Protein AF-A0A2V7X027-F1 (afdb_monomer)

Sequence (272 aa):
MPALRAGAAAGLAALLLASDLVLLTLFLNPQVTLRGDARALLTSLLLPWTAIALPGLWLVVAVSSALPGWPRAARPPLEALPGVTTAALLALSAAAALFWLSLVSYRHSVPVEVLSPLAGSAVALTAAALVLLAVGIDAVLFPSRGRGVSAALVVLAASSAVVVPLALRPSPVARPTPVPFATETVTPARRVILVGIDGLSLGQIREGVARGGLPVFGQMMRRGAHGPLATLRPTEAPPIWTSIFTGRLPRDHGVKSFATYRLRGSSTVYEL

Secondary structure (DSSP, 8-state):
-HHHHHHHHHHHHHHHHHHHHHHHHHHH-TT--HHHHHHHHIIIIIHHHHHHHHHHHHHHHHHHHHSTT-----STTGGGSTTHHHHHHHHHHHHHHHHHHHHHHHTTTS-HHHHHHHHHHHHHHHHHHHHHHHHHHHHHH-TTS--HHHHHHHHHHHHHHHHHHHHHPPPPPPPPPPPP--------SS-------TT--HHHHHHHHHTTS-HHHHHHHHHS--------SS--HHHHHHHHHHSS-HHHH----S--B--TT--S-B--

Nearest PDB structures (foldseek):
  5u1a-assembly1_F  TM=3.841E-01  e=9.154E+00  Helicobacter pylori

Structure (mmCIF, N/CA/C/O backbone):
data_AF-A0A2V7X027-F1
#
_entry.id   AF-A0A2V7X027-F1
#
loop_
_atom_site.group_PDB
_atom_site.id
_atom_site.type_symbol
_atom_site.label_atom_id
_atom_site.label_alt_id
_atom_site.label_comp_id
_atom_site.label_asym_id
_atom_site.label_entity_id
_atom_site.label_seq_id
_atom_site.pdbx_PDB_ins_code
_atom_site.Cartn_x
_atom_site.Cartn_y
_atom_site.Cartn_z
_atom_site.occupancy
_atom_site.B_iso_or_equiv
_atom_site.auth_seq_id
_atom_site.auth_comp_id
_atom_site.auth_asym_id
_atom_site.auth_atom_id
_atom_site.pdbx_PDB_model_num
ATOM 1 N N . MET A 1 1 ? 27.688 13.099 -21.877 1.00 59.84 1 MET A N 1
ATOM 2 C CA . MET A 1 1 ? 26.333 12.673 -22.311 1.00 59.84 1 MET A CA 1
ATOM 3 C C . MET A 1 1 ? 25.754 11.400 -21.651 1.00 59.84 1 MET A C 1
ATOM 5 O O . MET A 1 1 ? 24.531 11.307 -21.659 1.00 59.84 1 MET A O 1
ATOM 9 N N . PRO A 1 2 ? 26.507 10.444 -21.053 1.00 65.31 2 PRO A N 1
ATOM 10 C CA . PRO A 1 2 ? 25.894 9.246 -20.443 1.00 65.31 2 PRO A CA 1
ATOM 11 C C . PRO A 1 2 ? 25.131 9.531 -19.135 1.00 65.31 2 PRO A C 1
ATOM 13 O O . PRO A 1 2 ? 24.055 8.978 -18.927 1.00 65.31 2 PRO A O 1
ATOM 16 N N . ALA A 1 3 ? 25.611 10.470 -18.309 1.00 70.50 3 ALA A N 1
ATOM 17 C CA . ALA A 1 3 ? 24.932 10.875 -17.072 1.00 70.50 3 ALA A CA 1
ATOM 18 C C . ALA A 1 3 ? 23.534 11.486 -17.310 1.00 70.50 3 ALA A C 1
ATOM 20 O O . ALA A 1 3 ? 22.606 11.212 -16.554 1.00 70.50 3 ALA A O 1
ATOM 21 N N . LEU A 1 4 ? 23.363 12.256 -18.396 1.00 75.44 4 LEU A N 1
ATOM 22 C CA . LEU A 1 4 ? 22.074 12.851 -18.782 1.00 75.44 4 LEU A CA 1
ATOM 23 C C . LEU A 1 4 ? 21.042 11.785 -19.189 1.00 75.44 4 LEU A C 1
ATOM 25 O O . LEU A 1 4 ? 19.879 11.880 -18.810 1.00 75.44 4 LEU A O 1
ATOM 29 N N . ARG A 1 5 ? 21.461 10.741 -19.918 1.00 78.94 5 ARG A N 1
ATOM 30 C CA . ARG A 1 5 ? 20.567 9.642 -20.331 1.00 78.94 5 ARG A CA 1
ATOM 31 C C . ARG A 1 5 ? 20.187 8.726 -19.163 1.00 78.94 5 ARG A C 1
ATOM 33 O O . ARG A 1 5 ? 19.037 8.309 -19.076 1.00 78.94 5 ARG A O 1
ATOM 40 N N . ALA A 1 6 ? 21.118 8.474 -18.239 1.00 80.38 6 ALA A N 1
ATOM 41 C CA . ALA A 1 6 ? 20.819 7.815 -16.965 1.00 80.38 6 ALA A CA 1
ATOM 42 C C . ALA A 1 6 ? 19.820 8.633 -16.124 1.00 80.38 6 ALA A C 1
ATOM 44 O O . ALA A 1 6 ? 18.899 8.074 -15.532 1.00 80.38 6 ALA A O 1
ATOM 45 N N . GLY A 1 7 ? 19.952 9.966 -16.137 1.00 87.31 7 GLY A N 1
ATOM 46 C CA . GLY A 1 7 ? 18.983 10.895 -15.546 1.00 87.31 7 GLY A CA 1
ATOM 47 C C . GLY A 1 7 ? 17.579 10.749 -16.131 1.00 87.31 7 GLY A C 1
ATOM 48 O O . GLY A 1 7 ? 16.614 10.668 -15.379 1.00 87.31 7 GLY A O 1
ATOM 49 N N . ALA A 1 8 ? 17.456 10.639 -17.456 1.00 90.75 8 ALA A N 1
ATOM 50 C CA . ALA A 1 8 ? 16.163 10.446 -18.112 1.00 90.75 8 ALA A CA 1
ATOM 51 C C . ALA A 1 8 ? 15.498 9.106 -17.735 1.00 90.75 8 ALA A C 1
ATOM 53 O O . ALA A 1 8 ? 14.305 9.078 -17.437 1.00 90.75 8 ALA A O 1
ATOM 54 N N . ALA A 1 9 ? 16.263 8.010 -17.687 1.00 90.19 9 ALA A N 1
ATOM 55 C CA . ALA A 1 9 ? 15.760 6.702 -17.261 1.00 90.19 9 ALA A CA 1
ATOM 56 C C . ALA A 1 9 ? 15.253 6.723 -15.807 1.00 90.19 9 ALA A C 1
ATOM 58 O O . ALA A 1 9 ? 14.149 6.257 -15.522 1.00 90.19 9 ALA A O 1
ATOM 59 N N . ALA A 1 10 ? 16.035 7.320 -14.901 1.00 93.62 10 ALA A N 1
ATOM 60 C CA . ALA A 1 10 ? 15.645 7.504 -13.507 1.00 93.62 10 ALA A CA 1
ATOM 61 C C . ALA A 1 10 ? 14.417 8.415 -13.364 1.00 93.62 10 ALA A C 1
ATOM 63 O O . ALA A 1 10 ? 13.541 8.123 -12.557 1.00 93.62 10 ALA A O 1
ATOM 64 N N . GLY A 1 11 ? 14.317 9.477 -14.168 1.00 96.31 11 GLY A N 1
ATOM 65 C CA . GLY A 1 11 ? 13.173 10.391 -14.167 1.00 96.31 11 GLY A CA 1
ATOM 66 C C . GLY A 1 11 ? 11.870 9.727 -14.589 1.00 96.31 11 GLY A C 1
ATOM 67 O O . GLY A 1 11 ? 10.851 9.916 -13.930 1.00 96.31 11 GLY A O 1
ATOM 68 N N . LEU A 1 12 ? 11.903 8.892 -15.629 1.00 95.75 12 LEU A N 1
ATOM 69 C CA . LEU A 1 12 ? 10.732 8.120 -16.052 1.00 95.75 12 LEU A CA 1
ATOM 70 C C . LEU A 1 12 ? 10.291 7.121 -14.976 1.00 95.75 12 LEU A C 1
ATOM 72 O O . LEU A 1 12 ? 9.102 7.027 -14.684 1.00 95.75 12 LEU A O 1
ATOM 76 N N . ALA A 1 13 ? 11.233 6.410 -14.352 1.00 96.81 13 ALA A N 1
ATOM 77 C CA . ALA A 1 13 ? 10.923 5.480 -13.268 1.00 96.81 13 ALA A CA 1
ATOM 78 C C . ALA A 1 13 ? 10.417 6.191 -11.997 1.00 96.81 13 ALA A C 1
ATOM 80 O O . ALA A 1 13 ? 9.510 5.691 -11.334 1.00 96.81 13 ALA A O 1
ATOM 81 N N . ALA A 1 14 ? 10.954 7.371 -11.677 1.00 98.19 14 ALA A N 1
ATOM 82 C CA . ALA A 1 14 ? 10.478 8.200 -10.572 1.00 98.19 14 ALA A CA 1
ATOM 83 C C . ALA A 1 14 ? 9.047 8.697 -10.819 1.00 98.19 14 ALA A C 1
ATOM 85 O O . ALA A 1 14 ? 8.212 8.632 -9.919 1.00 98.19 14 ALA A O 1
ATOM 86 N N . LEU A 1 15 ? 8.750 9.140 -12.045 1.00 98.25 15 LEU A N 1
ATOM 87 C CA . LEU A 1 15 ? 7.406 9.555 -12.442 1.00 98.25 15 LEU A CA 1
ATOM 88 C C . LEU A 1 15 ? 6.418 8.381 -12.415 1.00 98.25 15 LEU A C 1
ATOM 90 O O . LEU A 1 15 ? 5.277 8.560 -11.993 1.00 98.25 15 LEU A O 1
ATOM 94 N N . LEU A 1 16 ? 6.853 7.191 -12.837 1.00 98.38 16 LEU A N 1
ATOM 95 C CA . LEU A 1 16 ? 6.067 5.959 -12.761 1.00 98.38 16 LEU A CA 1
ATOM 96 C C . LEU A 1 16 ? 5.693 5.639 -11.308 1.00 98.38 16 LEU A C 1
ATOM 98 O O . LEU A 1 16 ? 4.509 5.583 -10.992 1.00 98.38 16 LEU A O 1
ATOM 102 N N . LEU A 1 17 ? 6.683 5.567 -10.407 1.00 98.56 17 LEU A N 1
ATOM 103 C CA . LEU A 1 17 ? 6.443 5.350 -8.977 1.00 98.56 17 LEU A CA 1
ATOM 104 C C . LEU A 1 17 ? 5.509 6.416 -8.389 1.00 98.56 17 LEU A C 1
ATOM 106 O O . LEU A 1 17 ? 4.564 6.092 -7.676 1.00 98.56 17 LEU A O 1
ATOM 110 N N . ALA A 1 18 ? 5.743 7.692 -8.697 1.00 98.56 18 ALA A N 1
ATOM 111 C CA . ALA A 1 18 ? 4.899 8.778 -8.211 1.00 98.56 18 ALA A CA 1
ATOM 112 C C . ALA A 1 18 ? 3.458 8.678 -8.744 1.00 98.56 18 ALA A C 1
ATOM 114 O O . ALA A 1 18 ? 2.514 8.996 -8.020 1.00 98.56 18 ALA A O 1
ATOM 115 N N . SER A 1 19 ? 3.273 8.208 -9.980 1.00 98.44 19 SER A N 1
ATOM 116 C CA . SER A 1 19 ? 1.950 7.954 -10.561 1.00 98.44 19 SER A CA 1
ATOM 117 C C . SER A 1 19 ? 1.236 6.824 -9.820 1.00 98.44 19 SER A C 1
ATOM 119 O O . SER A 1 19 ? 0.069 6.980 -9.461 1.00 98.44 19 SER A O 1
ATOM 121 N N . ASP A 1 20 ? 1.942 5.739 -9.498 1.00 98.38 20 ASP A N 1
ATOM 122 C CA . ASP A 1 20 ? 1.396 4.635 -8.703 1.00 98.38 20 ASP A CA 1
ATOM 123 C C . ASP A 1 20 ? 1.043 5.070 -7.270 1.00 98.38 20 ASP A C 1
ATOM 125 O O . ASP A 1 20 ? 0.025 4.643 -6.729 1.00 98.38 20 ASP A O 1
ATOM 129 N N . LEU A 1 21 ? 1.811 5.982 -6.661 1.00 97.94 21 LEU A N 1
ATOM 130 C CA . LEU A 1 21 ? 1.477 6.578 -5.358 1.00 97.94 21 LEU A CA 1
ATOM 131 C C . LEU A 1 21 ? 0.214 7.448 -5.413 1.00 97.94 21 LEU A C 1
ATOM 133 O O . LEU A 1 21 ? -0.618 7.399 -4.501 1.00 97.94 21 LEU A O 1
ATOM 137 N N . VAL A 1 22 ? 0.035 8.224 -6.487 1.00 97.62 22 VAL A N 1
ATOM 138 C CA . VAL A 1 22 ? -1.220 8.953 -6.732 1.00 97.62 22 VAL A CA 1
ATOM 139 C C . VAL A 1 22 ? -2.377 7.966 -6.868 1.00 97.62 22 VAL A C 1
ATOM 141 O O . VAL A 1 22 ? -3.420 8.166 -6.245 1.00 97.62 22 VAL A O 1
ATOM 144 N N . LEU A 1 23 ? -2.198 6.876 -7.618 1.00 97.62 23 LEU A N 1
ATOM 145 C CA . LEU A 1 23 ? -3.221 5.842 -7.765 1.00 97.62 23 LEU A CA 1
ATOM 146 C C . LEU A 1 23 ? -3.567 5.190 -6.432 1.00 97.62 23 LEU A C 1
ATOM 148 O O . LEU A 1 23 ? -4.744 5.121 -6.090 1.00 97.62 23 LEU A O 1
ATOM 152 N N . LEU A 1 24 ? -2.571 4.796 -5.642 1.00 97.62 24 LEU A N 1
ATOM 153 C CA . LEU A 1 24 ? -2.788 4.238 -4.311 1.00 97.62 24 LEU A CA 1
ATOM 154 C C . LEU A 1 24 ? -3.590 5.198 -3.427 1.00 97.62 24 LEU A C 1
ATOM 156 O O . LEU A 1 24 ? -4.556 4.787 -2.788 1.00 97.62 24 LEU A O 1
ATOM 160 N N . THR A 1 25 ? -3.258 6.491 -3.461 1.00 95.88 25 THR A N 1
ATOM 161 C CA . THR A 1 25 ? -3.998 7.530 -2.726 1.00 95.88 25 THR A CA 1
ATOM 162 C C . THR A 1 25 ? -5.463 7.591 -3.167 1.00 95.88 25 THR A C 1
ATOM 164 O O . THR A 1 25 ? -6.361 7.697 -2.333 1.00 95.88 25 THR A O 1
ATOM 167 N N . LEU A 1 26 ? -5.722 7.479 -4.473 1.00 95.25 26 LEU A N 1
ATOM 168 C CA . LEU A 1 26 ? -7.070 7.444 -5.041 1.00 95.25 26 LEU A CA 1
ATOM 169 C C . LEU A 1 26 ? -7.850 6.168 -4.692 1.00 95.25 26 LEU A C 1
ATOM 171 O O . LEU A 1 26 ? -9.082 6.220 -4.684 1.00 95.25 26 LEU A O 1
ATOM 175 N N . PHE A 1 27 ? -7.176 5.041 -4.446 1.00 95.69 27 PHE A N 1
ATOM 176 C CA . PHE A 1 27 ? -7.796 3.822 -3.914 1.00 95.69 27 PHE A CA 1
ATOM 177 C C . PHE A 1 27 ? -8.157 3.991 -2.435 1.00 95.69 27 PHE A C 1
ATOM 179 O O . PHE A 1 27 ? -9.277 3.683 -2.038 1.00 95.69 27 PHE A O 1
ATOM 186 N N . LEU A 1 28 ? -7.239 4.523 -1.624 1.00 94.44 28 LEU A N 1
ATOM 187 C CA . LEU A 1 28 ? -7.464 4.737 -0.190 1.00 94.44 28 LEU A CA 1
ATOM 188 C C . LEU A 1 28 ? -8.518 5.821 0.093 1.00 94.44 28 LEU A C 1
ATOM 190 O O . LEU A 1 28 ? -9.189 5.780 1.123 1.00 94.44 28 LEU A O 1
ATOM 194 N N . ASN A 1 29 ? -8.712 6.743 -0.853 1.00 93.62 29 ASN A N 1
ATOM 195 C CA . ASN A 1 29 ? -9.678 7.833 -0.781 1.00 93.62 29 ASN A CA 1
ATOM 196 C C . ASN A 1 29 ? -10.648 7.775 -1.980 1.00 93.62 29 ASN A C 1
ATOM 198 O O . ASN A 1 29 ? -10.535 8.583 -2.908 1.00 93.62 29 ASN A O 1
ATOM 202 N N . PRO A 1 30 ? -11.609 6.830 -2.001 1.00 91.81 30 PRO A N 1
ATOM 203 C CA . PRO A 1 30 ? -12.455 6.569 -3.169 1.00 91.81 30 PRO A CA 1
ATOM 204 C C . PRO A 1 30 ? -13.319 7.767 -3.587 1.00 91.81 30 PRO A C 1
ATOM 206 O O . PRO A 1 30 ? -13.645 7.903 -4.763 1.00 91.81 30 PRO A O 1
ATOM 209 N N . GLN A 1 31 ? -13.636 8.673 -2.661 1.00 90.19 31 GLN A N 1
ATOM 210 C CA . GLN A 1 31 ? -14.351 9.922 -2.931 1.00 90.19 31 GLN A CA 1
ATOM 211 C C . GLN A 1 31 ? -13.555 10.927 -3.785 1.00 90.19 31 GLN A C 1
ATOM 213 O O . GLN A 1 31 ? -14.144 11.813 -4.399 1.00 90.19 31 GLN A O 1
ATOM 218 N N . VAL A 1 32 ? -12.222 10.825 -3.810 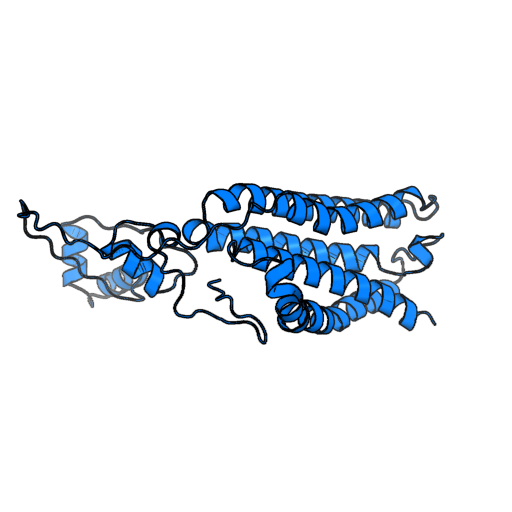1.00 92.19 32 VAL A N 1
ATOM 219 C CA . VAL A 1 32 ? -11.336 11.736 -4.551 1.00 92.19 32 VAL A CA 1
ATOM 220 C C . VAL A 1 32 ? -11.381 11.382 -6.035 1.00 92.19 32 VAL A C 1
ATOM 222 O O . VAL A 1 32 ? -11.482 10.212 -6.404 1.00 92.19 32 VAL A O 1
ATOM 225 N N . THR A 1 33 ? -11.290 12.372 -6.922 1.00 91.94 33 THR A N 1
ATOM 226 C CA . THR A 1 33 ? -11.261 12.124 -8.373 1.00 91.94 33 THR A CA 1
ATOM 227 C C . THR A 1 33 ? -10.117 12.861 -9.042 1.00 91.94 33 THR A C 1
ATOM 229 O O . THR A 1 33 ? -9.788 13.980 -8.664 1.00 91.94 33 THR A O 1
ATOM 232 N N . LEU A 1 34 ? -9.562 12.283 -10.112 1.00 91.50 34 LEU A N 1
ATOM 233 C CA . LEU A 1 34 ? -8.573 12.984 -10.935 1.00 91.50 34 LEU A CA 1
ATOM 234 C C . LEU A 1 34 ? -9.131 14.301 -11.490 1.00 91.50 34 LEU A C 1
ATOM 236 O O . LEU A 1 34 ? -8.431 15.302 -11.479 1.00 91.50 34 LEU A O 1
ATOM 240 N N . ARG A 1 35 ? -10.396 14.332 -11.933 1.00 90.25 35 ARG A N 1
ATOM 241 C CA . ARG A 1 35 ? -11.008 15.554 -12.485 1.00 90.25 35 ARG A CA 1
ATOM 242 C C . ARG A 1 35 ? -11.157 16.665 -11.442 1.00 90.25 35 ARG A C 1
ATOM 244 O O . ARG A 1 35 ? -10.898 17.816 -11.771 1.00 90.25 35 ARG A O 1
ATOM 251 N N . GLY A 1 36 ? -11.562 16.327 -10.217 1.00 89.81 36 GLY A N 1
ATOM 252 C CA . GLY A 1 36 ? -11.752 17.304 -9.142 1.00 89.81 36 GLY A CA 1
ATOM 253 C C . GLY A 1 36 ? -10.445 17.763 -8.496 1.00 89.81 36 GLY A C 1
ATOM 254 O O . GLY A 1 36 ? -10.310 18.930 -8.143 1.00 89.81 36 GLY A O 1
ATOM 255 N N . ASP A 1 37 ? -9.462 16.867 -8.390 1.00 94.31 37 ASP A N 1
ATOM 256 C CA . ASP A 1 37 ? -8.272 17.076 -7.562 1.00 94.31 37 ASP A CA 1
ATOM 257 C C . ASP A 1 37 ? -6.950 17.089 -8.352 1.00 94.31 37 ASP A C 1
ATOM 259 O O . ASP A 1 37 ? -5.884 17.141 -7.742 1.00 94.31 37 ASP A O 1
ATOM 263 N N . ALA A 1 38 ? -6.976 17.099 -9.694 1.00 94.12 38 ALA A N 1
ATOM 264 C CA . ALA A 1 38 ? -5.781 17.011 -10.552 1.00 94.12 38 ALA A CA 1
ATOM 265 C C . ALA A 1 38 ? -4.635 17.933 -10.113 1.00 94.12 38 ALA A C 1
ATOM 267 O O . ALA A 1 38 ? -3.499 17.488 -9.976 1.00 94.12 38 ALA A O 1
ATOM 268 N N . ARG A 1 39 ? -4.924 19.220 -9.874 1.00 95.12 39 ARG A N 1
ATOM 269 C CA . ARG A 1 39 ? -3.903 20.204 -9.474 1.00 95.12 39 ARG A CA 1
ATOM 270 C C . ARG A 1 39 ? -3.313 19.888 -8.102 1.00 95.12 39 ARG A C 1
ATOM 272 O O . ARG A 1 39 ? -2.105 20.020 -7.915 1.00 95.12 39 ARG A O 1
ATOM 279 N N . ALA A 1 40 ? -4.148 19.459 -7.160 1.00 95.75 40 ALA A N 1
ATOM 280 C CA . ALA A 1 40 ? -3.720 19.120 -5.811 1.00 95.75 40 ALA A CA 1
ATOM 281 C C . ALA A 1 40 ? -2.884 17.833 -5.804 1.00 95.75 40 ALA A C 1
ATOM 283 O O . ALA A 1 40 ? -1.801 17.817 -5.227 1.00 95.75 40 ALA A O 1
ATOM 284 N N . LEU A 1 41 ? -3.327 16.794 -6.521 1.00 96.19 41 LEU A N 1
ATOM 285 C CA . LEU A 1 41 ? -2.591 15.539 -6.697 1.00 96.19 41 LEU A CA 1
ATOM 286 C C . LEU A 1 41 ? -1.254 15.773 -7.412 1.00 96.19 41 LEU A C 1
ATOM 288 O O . LEU A 1 41 ? -0.228 15.252 -6.985 1.00 96.19 41 LEU A O 1
ATOM 292 N N . LEU A 1 42 ? -1.231 16.611 -8.452 1.00 96.44 42 LEU A N 1
ATOM 293 C CA . LEU A 1 42 ? -0.006 16.962 -9.170 1.00 96.44 42 LEU A CA 1
ATOM 294 C C . LEU A 1 42 ? 1.008 17.661 -8.254 1.00 96.44 42 LEU A C 1
ATOM 296 O O . LEU A 1 42 ? 2.164 17.254 -8.179 1.00 96.44 42 LEU A O 1
ATOM 300 N N . THR A 1 43 ? 0.580 18.714 -7.559 1.00 96.12 43 THR A N 1
ATOM 301 C CA . THR A 1 43 ? 1.481 19.575 -6.773 1.00 96.12 43 THR A CA 1
ATOM 302 C C . THR A 1 43 ? 1.861 18.995 -5.418 1.00 96.12 43 THR A C 1
ATOM 304 O O . THR A 1 43 ? 2.962 19.260 -4.945 1.00 96.12 43 THR A O 1
ATOM 307 N N . SER A 1 44 ? 0.977 18.211 -4.796 1.00 95.19 44 SER A N 1
ATOM 308 C CA . SER A 1 44 ? 1.190 17.673 -3.447 1.00 95.19 44 SER A CA 1
ATOM 309 C C . SER A 1 44 ? 1.716 16.240 -3.450 1.00 95.19 44 SER A C 1
ATOM 311 O O . SER A 1 44 ? 2.323 15.834 -2.465 1.00 95.19 44 SER A O 1
ATOM 313 N N . LEU A 1 45 ? 1.499 15.473 -4.526 1.00 95.25 45 LEU A N 1
ATOM 314 C CA . LEU A 1 45 ? 1.931 14.075 -4.608 1.00 95.25 45 LEU A CA 1
ATOM 315 C C . LEU A 1 45 ? 2.858 13.829 -5.797 1.00 95.25 45 LEU A C 1
ATOM 317 O O . LEU A 1 45 ? 4.017 13.487 -5.587 1.00 95.25 45 LEU A O 1
ATOM 321 N N . LEU A 1 46 ? 2.399 14.034 -7.034 1.00 97.56 46 LEU A N 1
ATOM 322 C CA . LEU A 1 46 ? 3.158 13.605 -8.213 1.00 97.56 46 LEU A CA 1
ATOM 323 C C . LEU A 1 46 ? 4.530 14.292 -8.303 1.00 97.56 46 LEU A C 1
ATOM 325 O O . LEU A 1 46 ? 5.550 13.609 -8.388 1.00 97.56 46 LEU A O 1
ATOM 329 N N . LEU A 1 47 ? 4.574 15.629 -8.261 1.00 97.44 47 LEU A N 1
ATOM 330 C CA . LEU A 1 47 ? 5.828 16.381 -8.378 1.00 97.44 47 LEU A CA 1
ATOM 331 C C . LEU A 1 47 ? 6.770 16.135 -7.186 1.00 97.44 47 LEU A C 1
ATOM 333 O O . LEU A 1 47 ? 7.932 15.808 -7.440 1.00 97.44 47 LEU A O 1
ATOM 337 N N . PRO A 1 48 ? 6.323 16.221 -5.913 1.00 97.44 48 PRO A N 1
ATOM 338 C CA . PRO A 1 48 ? 7.205 15.968 -4.776 1.00 97.44 48 PRO A CA 1
ATOM 339 C C . PRO A 1 48 ? 7.762 14.545 -4.760 1.00 97.44 48 PRO A C 1
ATOM 341 O O . PRO A 1 48 ? 8.967 14.369 -4.598 1.00 97.44 48 PRO A O 1
ATOM 344 N N . TRP A 1 49 ? 6.926 13.525 -4.987 1.00 97.50 49 TRP A N 1
ATOM 345 C CA . TRP A 1 49 ? 7.393 12.138 -4.979 1.00 97.50 49 TRP A CA 1
ATOM 346 C C . TRP A 1 49 ? 8.305 11.821 -6.163 1.00 97.50 49 TRP A C 1
ATOM 348 O O . TRP A 1 49 ? 9.279 11.091 -5.988 1.00 97.50 49 TRP A O 1
ATOM 358 N N . THR A 1 50 ? 8.071 12.428 -7.332 1.00 98.12 50 THR A N 1
ATOM 359 C CA . THR A 1 50 ? 9.013 12.333 -8.460 1.00 98.12 50 THR A CA 1
ATOM 360 C C . THR A 1 50 ? 10.366 12.941 -8.081 1.00 98.12 50 THR A C 1
ATOM 362 O O . THR A 1 50 ? 11.404 12.317 -8.294 1.00 98.12 50 THR A O 1
ATOM 365 N N . ALA A 1 51 ? 10.368 14.133 -7.475 1.00 97.56 51 ALA A N 1
ATOM 366 C CA . ALA A 1 51 ? 11.591 14.818 -7.056 1.00 97.56 51 ALA A CA 1
ATOM 367 C C . ALA A 1 51 ? 12.363 14.050 -5.968 1.00 97.56 51 ALA A C 1
ATOM 369 O O . ALA A 1 51 ? 13.590 14.021 -6.005 1.00 97.56 51 ALA A O 1
ATOM 370 N N . ILE A 1 52 ? 11.663 13.399 -5.033 1.00 97.38 52 ILE A N 1
ATOM 371 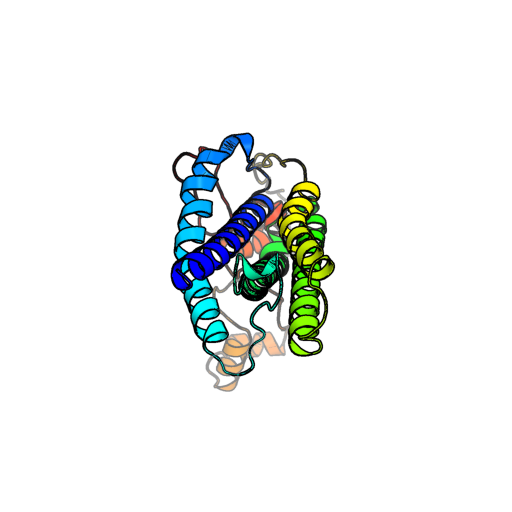C CA . ILE A 1 52 ? 12.267 12.588 -3.963 1.00 97.38 52 ILE A CA 1
ATOM 372 C C . ILE A 1 52 ? 12.835 11.269 -4.505 1.00 97.38 52 ILE A C 1
ATOM 374 O O . ILE A 1 52 ? 13.928 10.864 -4.113 1.00 97.38 52 ILE A O 1
ATOM 378 N N . AL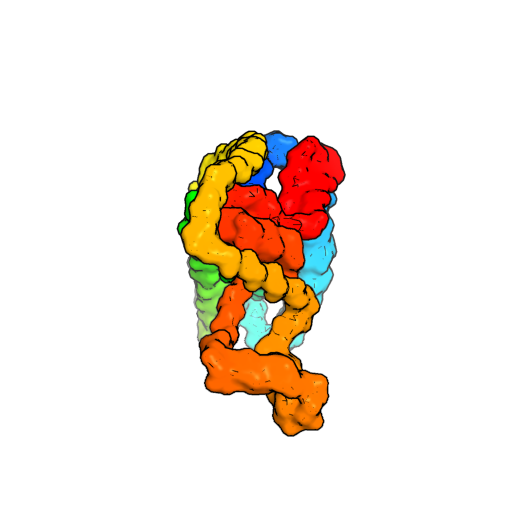A A 1 53 ? 12.118 10.586 -5.402 1.00 97.19 53 ALA A N 1
ATOM 379 C CA . ALA A 1 53 ? 12.539 9.285 -5.922 1.00 97.19 53 ALA A CA 1
ATOM 380 C C . ALA A 1 53 ? 13.694 9.388 -6.934 1.00 97.19 53 ALA A C 1
ATOM 382 O O . ALA A 1 53 ? 14.529 8.483 -7.016 1.00 97.19 53 ALA A O 1
ATOM 383 N N . LEU A 1 54 ? 13.760 10.491 -7.691 1.00 96.81 54 LEU A N 1
ATOM 384 C CA . LEU A 1 54 ? 14.723 10.688 -8.775 1.00 96.81 54 LEU A CA 1
ATOM 385 C C . LEU A 1 54 ? 16.192 10.488 -8.340 1.00 96.81 54 LEU A C 1
ATOM 387 O O . LEU A 1 54 ? 16.863 9.684 -8.988 1.00 96.81 54 LEU A O 1
ATOM 391 N N . PRO A 1 55 ? 16.724 11.142 -7.283 1.00 96.00 55 PRO A N 1
ATOM 392 C CA . PRO A 1 55 ? 18.132 10.994 -6.908 1.00 96.00 55 PRO A CA 1
ATOM 393 C C . PRO A 1 55 ? 18.500 9.560 -6.520 1.00 96.00 55 PRO A C 1
ATOM 395 O O . PRO A 1 55 ? 19.558 9.073 -6.914 1.00 96.00 55 PRO A O 1
ATOM 398 N N . GLY A 1 56 ? 17.619 8.868 -5.787 1.00 94.69 56 GLY A N 1
ATOM 399 C CA . GLY A 1 56 ? 17.842 7.483 -5.369 1.00 94.69 56 GLY A CA 1
ATOM 400 C C . GLY A 1 56 ? 17.875 6.522 -6.557 1.00 94.69 56 GLY A C 1
ATOM 401 O O . GLY A 1 56 ? 18.806 5.731 -6.693 1.00 94.69 56 GLY A O 1
ATOM 402 N N . LEU A 1 57 ? 16.905 6.637 -7.468 1.00 94.94 57 LEU A N 1
ATOM 403 C CA . LEU A 1 57 ? 16.866 5.818 -8.682 1.00 94.94 57 LEU A CA 1
ATOM 404 C C . LEU A 1 57 ? 18.033 6.137 -9.623 1.00 94.94 57 LEU A C 1
ATOM 406 O O . LEU A 1 57 ? 18.624 5.223 -10.198 1.00 94.94 57 LEU A O 1
ATOM 410 N N . TRP A 1 58 ? 18.412 7.410 -9.744 1.00 94.19 58 TRP A N 1
ATOM 411 C CA . TRP A 1 58 ? 19.578 7.817 -10.523 1.00 94.19 58 TRP A CA 1
ATOM 412 C C . TRP A 1 58 ? 20.867 7.225 -9.960 1.00 94.19 58 TRP A C 1
ATOM 414 O O . TRP A 1 58 ? 21.660 6.685 -10.728 1.00 94.19 58 TRP A O 1
ATOM 424 N N . LEU A 1 59 ? 21.054 7.259 -8.637 1.00 92.56 59 LEU A N 1
ATOM 425 C CA . LEU A 1 59 ? 22.217 6.665 -7.985 1.00 92.56 59 LEU A CA 1
ATOM 426 C C . LEU A 1 59 ? 22.302 5.162 -8.269 1.00 92.56 59 LEU A C 1
ATOM 428 O O . LEU A 1 59 ? 23.368 4.671 -8.633 1.00 92.56 59 LEU A O 1
ATOM 432 N N . VAL A 1 60 ? 21.184 4.436 -8.180 1.00 90.75 60 VAL A N 1
ATOM 433 C CA . VAL A 1 60 ? 21.157 3.000 -8.498 1.00 90.75 60 VAL A CA 1
ATOM 434 C C . VAL A 1 60 ? 21.522 2.739 -9.960 1.00 90.75 60 VAL A C 1
ATOM 436 O O . VAL A 1 60 ? 22.326 1.850 -10.250 1.00 90.75 60 VAL A O 1
ATOM 439 N N . VAL A 1 61 ? 20.975 3.518 -10.896 1.00 88.56 61 VAL A N 1
ATOM 440 C CA . VAL A 1 61 ? 21.318 3.401 -12.322 1.00 88.56 61 VAL A CA 1
ATOM 441 C C . VAL A 1 61 ? 22.798 3.715 -12.559 1.00 88.56 61 VAL A C 1
ATOM 443 O O . VAL A 1 61 ? 23.476 2.968 -13.262 1.00 88.56 61 VAL A O 1
ATOM 446 N N . ALA A 1 62 ? 23.323 4.775 -11.945 1.00 87.00 62 ALA A N 1
ATOM 447 C CA . ALA A 1 62 ? 24.719 5.173 -12.075 1.00 87.00 62 ALA A CA 1
ATOM 448 C C . ALA A 1 62 ? 25.666 4.087 -11.540 1.00 87.00 62 ALA A C 1
ATOM 450 O O . ALA A 1 62 ? 26.565 3.655 -12.262 1.00 87.00 62 ALA A O 1
ATOM 451 N N . VAL A 1 63 ? 25.417 3.580 -10.328 1.00 86.19 63 VAL A N 1
ATOM 452 C CA . VAL A 1 63 ? 26.229 2.526 -9.699 1.00 86.19 63 VAL A CA 1
ATOM 453 C C . VAL A 1 63 ? 26.157 1.229 -10.500 1.00 86.19 63 VAL A C 1
ATOM 455 O O . VAL A 1 63 ? 27.196 0.672 -10.843 1.00 86.19 63 VAL A O 1
ATOM 458 N N . SER A 1 64 ? 24.957 0.770 -10.869 1.00 82.50 64 SER A N 1
ATOM 459 C CA . SER A 1 64 ? 24.806 -0.463 -11.656 1.00 82.50 64 SER A CA 1
ATOM 460 C C . SER A 1 64 ? 25.491 -0.370 -13.022 1.00 82.50 64 SER A C 1
ATOM 462 O O . SER A 1 64 ? 26.127 -1.325 -13.454 1.00 82.50 64 SER A O 1
ATOM 464 N N . SER A 1 65 ? 25.463 0.798 -13.673 1.00 78.19 65 SER A N 1
ATOM 465 C CA . SER A 1 65 ? 26.160 1.014 -14.949 1.00 78.19 65 SER A CA 1
ATOM 466 C C . SER A 1 65 ? 27.694 1.007 -14.843 1.00 78.19 65 SER A C 1
ATOM 468 O O . SER A 1 65 ? 28.377 0.737 -15.839 1.00 78.19 65 SER A O 1
ATOM 470 N N . ALA A 1 66 ? 28.232 1.274 -13.649 1.00 79.75 66 ALA A N 1
ATOM 471 C CA . ALA A 1 66 ? 29.663 1.247 -13.360 1.00 79.75 66 ALA A CA 1
ATOM 472 C C . ALA A 1 66 ? 30.184 -0.165 -13.031 1.00 79.75 66 ALA A C 1
ATOM 474 O O . ALA A 1 66 ? 31.391 -0.396 -13.114 1.00 79.75 66 ALA A O 1
ATOM 475 N N . LEU A 1 67 ? 29.303 -1.117 -12.695 1.00 79.00 67 LEU A 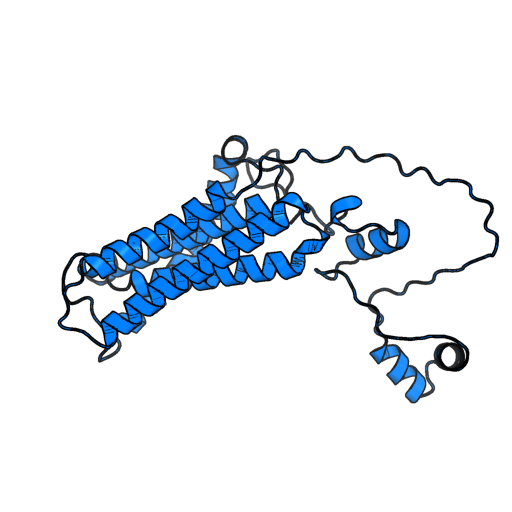N 1
ATOM 476 C CA . LEU A 1 67 ? 29.699 -2.481 -12.342 1.00 79.00 67 LEU A CA 1
ATOM 477 C C . LEU A 1 67 ? 30.238 -3.257 -13.564 1.00 79.00 67 LEU A C 1
ATOM 479 O O . LEU A 1 67 ? 29.587 -3.297 -14.617 1.00 79.00 67 LEU A O 1
ATOM 483 N N . PRO A 1 68 ? 31.409 -3.917 -13.449 1.00 72.50 68 PRO A N 1
ATOM 484 C CA . PRO A 1 68 ? 31.916 -4.816 -14.483 1.00 72.50 68 PRO A CA 1
ATOM 485 C C . PRO A 1 68 ? 30.942 -5.973 -14.739 1.00 72.50 68 PRO A C 1
ATOM 487 O O . PRO A 1 68 ? 30.439 -6.585 -13.803 1.00 72.50 68 PRO A O 1
ATOM 490 N N . GLY A 1 69 ? 30.667 -6.279 -16.009 1.00 66.38 69 GLY A N 1
ATOM 491 C CA . GLY A 1 69 ? 29.768 -7.376 -16.388 1.00 66.38 69 GLY A CA 1
ATOM 492 C C . GLY A 1 69 ? 28.271 -7.073 -16.256 1.00 66.38 69 GLY A C 1
ATOM 493 O O . GLY A 1 69 ? 27.462 -7.895 -16.682 1.00 66.38 69 GLY A O 1
ATOM 494 N N . TRP A 1 70 ? 27.878 -5.899 -15.743 1.00 69.88 70 TRP A N 1
ATOM 495 C CA . TRP A 1 70 ? 26.474 -5.493 -15.781 1.00 69.88 70 TRP A CA 1
ATOM 496 C C . TRP A 1 70 ? 26.030 -5.318 -17.238 1.00 69.88 70 TRP A C 1
ATOM 498 O O . TRP A 1 70 ? 26.751 -4.663 -18.004 1.00 69.88 70 TRP A O 1
ATOM 508 N N . PRO A 1 71 ? 24.878 -5.881 -17.653 1.00 63.38 71 PRO A N 1
ATOM 509 C CA . PRO A 1 71 ? 24.422 -5.787 -19.029 1.00 63.38 71 PRO A CA 1
ATOM 510 C C . PRO A 1 71 ? 24.188 -4.320 -19.379 1.00 63.38 71 PRO A C 1
ATOM 512 O O . PRO A 1 71 ? 23.187 -3.701 -19.017 1.00 63.38 71 PRO A O 1
ATOM 515 N N . ARG A 1 72 ? 25.140 -3.747 -20.112 1.00 63.72 72 ARG A N 1
ATOM 516 C CA . ARG A 1 72 ? 24.919 -2.511 -20.848 1.00 63.72 72 ARG A CA 1
ATOM 517 C C . ARG A 1 72 ? 23.988 -2.916 -21.975 1.00 63.72 72 ARG A C 1
ATOM 519 O O . ARG A 1 72 ? 24.298 -3.873 -22.684 1.00 63.72 72 ARG A O 1
ATOM 526 N N . ALA A 1 73 ? 22.820 -2.277 -22.082 1.00 57.31 73 ALA A N 1
ATOM 527 C CA . ALA A 1 73 ? 21.959 -2.481 -23.241 1.00 57.31 73 ALA A CA 1
ATOM 528 C C . ALA A 1 73 ? 22.869 -2.392 -24.473 1.00 57.31 73 ALA A C 1
ATOM 530 O O . ALA A 1 73 ? 23.574 -1.403 -24.609 1.00 57.31 73 ALA A O 1
ATOM 531 N N . ALA A 1 74 ? 22.980 -3.486 -25.227 1.00 50.88 74 ALA A N 1
ATOM 532 C CA . ALA A 1 74 ? 24.013 -3.642 -26.253 1.00 50.88 74 ALA A CA 1
ATOM 533 C C . ALA A 1 74 ? 23.480 -3.354 -27.662 1.00 50.88 74 ALA A C 1
ATOM 535 O O . ALA A 1 74 ? 24.226 -3.475 -28.633 1.00 50.88 74 ALA A O 1
ATOM 536 N N . ARG A 1 75 ? 22.166 -3.075 -27.770 1.00 57.56 75 ARG A N 1
ATOM 537 C CA . ARG A 1 75 ? 21.460 -2.706 -29.003 1.00 57.56 75 ARG A CA 1
ATOM 538 C C . ARG A 1 75 ? 20.242 -1.813 -28.699 1.00 57.56 75 ARG A C 1
ATOM 540 O O . ARG A 1 75 ? 19.583 -2.023 -27.670 1.00 57.56 75 ARG A O 1
ATOM 547 N N . PRO A 1 76 ? 19.881 -0.869 -29.588 1.00 55.34 76 PRO A N 1
ATOM 548 C CA . PRO A 1 76 ? 18.660 -0.070 -29.469 1.00 55.34 76 PRO A CA 1
ATOM 549 C C . PRO A 1 76 ? 17.390 -0.950 -29.499 1.00 55.34 76 PRO A C 1
ATOM 551 O O . PRO A 1 76 ? 17.425 -2.062 -30.034 1.00 55.34 76 PRO A O 1
ATOM 554 N N . PRO A 1 77 ? 16.258 -0.483 -28.928 1.00 60.72 77 PRO A N 1
ATOM 555 C CA . PRO A 1 77 ? 16.008 0.879 -28.433 1.00 60.72 77 PRO A CA 1
ATOM 556 C C . PRO A 1 77 ? 16.316 1.100 -26.937 1.00 60.72 77 PRO A C 1
ATOM 558 O O . PRO A 1 77 ? 16.339 2.244 -26.492 1.00 60.72 77 PRO A O 1
ATOM 561 N N . LEU A 1 78 ? 16.606 0.049 -26.157 1.00 60.78 78 LEU A N 1
ATOM 562 C CA . LEU A 1 78 ? 16.909 0.176 -24.717 1.00 60.78 78 LEU A CA 1
ATOM 563 C C . LEU A 1 78 ? 18.229 0.926 -24.434 1.00 60.78 78 LEU A C 1
ATOM 565 O O . LEU A 1 78 ? 18.384 1.510 -23.367 1.00 60.78 78 LEU A O 1
ATOM 569 N N . GLU A 1 79 ? 19.152 0.985 -25.400 1.00 62.50 79 GLU A N 1
ATOM 570 C CA . GLU A 1 79 ? 20.371 1.814 -25.335 1.00 62.50 79 GLU A CA 1
ATOM 571 C C . GLU A 1 79 ? 20.115 3.321 -25.230 1.00 62.50 79 GLU A C 1
ATOM 573 O O . GLU A 1 79 ? 20.967 4.061 -24.731 1.00 62.50 79 GLU A O 1
ATOM 578 N N . ALA A 1 80 ? 18.953 3.798 -25.689 1.00 69.50 80 ALA A N 1
ATOM 579 C CA . ALA A 1 80 ? 18.622 5.217 -25.607 1.00 69.50 80 ALA A CA 1
ATOM 580 C C . ALA A 1 80 ? 18.496 5.690 -24.145 1.00 69.50 80 ALA A C 1
ATOM 582 O O . ALA A 1 80 ? 18.767 6.857 -23.852 1.00 69.50 80 ALA A O 1
ATOM 583 N N . LEU A 1 81 ? 18.136 4.778 -23.233 1.00 78.38 81 LEU A N 1
ATOM 584 C CA . LEU A 1 81 ? 17.885 5.033 -21.816 1.00 78.38 81 LEU A CA 1
ATOM 585 C C . LEU A 1 81 ? 18.558 3.944 -20.954 1.00 78.38 81 LEU A C 1
ATOM 587 O O . LEU A 1 81 ? 17.903 2.991 -20.523 1.00 78.38 81 LEU A O 1
ATOM 591 N N . PRO A 1 82 ? 19.874 4.054 -20.695 1.00 78.44 82 PRO A N 1
ATOM 592 C CA . PRO A 1 82 ? 20.601 3.054 -19.924 1.00 78.44 82 PRO A CA 1
ATOM 593 C C . PRO A 1 82 ? 20.016 2.927 -18.511 1.00 78.44 82 PRO A C 1
ATOM 595 O O . PRO A 1 82 ? 19.769 3.926 -17.839 1.00 78.44 82 PRO A O 1
ATOM 598 N N . GLY A 1 83 ? 19.793 1.687 -18.069 1.00 84.81 83 GLY A N 1
ATOM 599 C CA . GLY A 1 83 ? 19.260 1.378 -16.738 1.00 84.81 83 GLY A CA 1
ATOM 600 C C . GLY A 1 83 ? 17.747 1.549 -16.572 1.00 84.81 83 GLY A C 1
ATOM 601 O O . GLY A 1 83 ? 17.255 1.351 -15.464 1.00 84.81 83 GLY A O 1
ATOM 602 N N . VAL A 1 84 ? 16.996 1.851 -17.642 1.00 89.50 84 VAL A N 1
ATOM 603 C CA . VAL A 1 84 ? 15.531 2.023 -17.575 1.00 89.50 84 VAL A CA 1
ATOM 604 C C . VAL A 1 84 ? 14.813 0.793 -17.019 1.00 89.50 84 VAL A C 1
ATOM 606 O O . VAL A 1 84 ? 13.945 0.940 -16.165 1.00 89.50 84 VAL A O 1
ATOM 609 N N . THR A 1 85 ? 15.215 -0.419 -17.417 1.00 90.69 85 THR A N 1
ATOM 610 C CA . THR A 1 85 ? 14.627 -1.666 -16.903 1.00 90.69 85 THR A CA 1
ATOM 611 C C . THR A 1 85 ? 14.869 -1.822 -15.404 1.00 90.69 85 THR A C 1
ATOM 613 O O . THR A 1 85 ? 13.939 -2.138 -14.671 1.00 90.69 85 THR A O 1
ATOM 616 N N . THR A 1 86 ? 16.092 -1.559 -14.932 1.00 91.00 86 THR A N 1
ATOM 617 C CA . THR A 1 86 ? 16.447 -1.642 -13.507 1.00 91.00 86 THR A CA 1
ATOM 618 C C . THR A 1 86 ? 15.682 -0.609 -12.685 1.00 91.00 86 THR A C 1
ATOM 620 O O . THR A 1 86 ? 15.103 -0.944 -11.655 1.00 91.00 86 THR A O 1
ATOM 623 N N . ALA A 1 87 ? 15.645 0.643 -13.148 1.00 94.19 87 ALA A N 1
ATOM 624 C CA . ALA A 1 87 ? 14.942 1.717 -12.458 1.00 94.19 87 ALA A CA 1
ATOM 625 C C . ALA A 1 87 ? 13.429 1.452 -12.398 1.00 94.19 87 ALA A C 1
ATOM 627 O O . ALA A 1 87 ? 12.830 1.573 -11.332 1.00 94.19 87 ALA A O 1
ATOM 628 N N . ALA A 1 88 ? 12.824 1.029 -13.514 1.00 95.69 88 ALA A N 1
ATOM 629 C CA . ALA A 1 88 ? 11.410 0.671 -13.571 1.00 95.69 88 ALA A CA 1
ATOM 630 C C . ALA A 1 88 ? 11.092 -0.557 -12.702 1.00 95.69 88 ALA A C 1
ATOM 632 O O . ALA A 1 88 ? 10.080 -0.559 -12.010 1.00 95.69 88 ALA A O 1
ATOM 633 N N . LEU A 1 89 ? 11.966 -1.572 -12.667 1.00 96.75 89 LEU A N 1
ATOM 634 C CA . LEU A 1 89 ? 11.803 -2.740 -11.797 1.00 96.75 89 LEU A CA 1
ATOM 635 C C . LEU A 1 89 ? 11.745 -2.332 -10.323 1.00 96.75 89 LEU A C 1
ATOM 637 O O . LEU A 1 89 ? 10.869 -2.797 -9.596 1.00 96.75 89 LEU A O 1
ATOM 641 N N . LEU A 1 90 ? 12.647 -1.454 -9.880 1.00 97.44 90 LEU A N 1
ATOM 642 C CA . LEU A 1 90 ? 12.659 -0.965 -8.500 1.00 97.44 90 LEU A CA 1
ATOM 643 C C . LEU A 1 90 ? 11.427 -0.120 -8.181 1.00 97.44 90 LEU A C 1
ATOM 645 O O . LEU A 1 90 ? 10.814 -0.324 -7.135 1.00 97.44 90 LEU A O 1
ATOM 649 N N . ALA A 1 91 ? 11.038 0.773 -9.094 1.00 98.19 91 ALA A N 1
ATOM 650 C CA . ALA A 1 91 ? 9.822 1.570 -8.969 1.00 98.19 91 ALA A CA 1
ATOM 651 C C . ALA A 1 91 ? 8.578 0.680 -8.813 1.00 98.19 91 ALA A C 1
ATOM 653 O O . ALA A 1 91 ? 7.847 0.817 -7.835 1.00 98.19 91 ALA A O 1
ATOM 654 N N . LEU A 1 92 ? 8.380 -0.290 -9.712 1.00 98.50 92 LEU A N 1
ATOM 655 C CA . LEU A 1 92 ? 7.218 -1.181 -9.670 1.00 98.50 92 LEU A CA 1
ATOM 656 C C . LEU A 1 92 ? 7.248 -2.143 -8.482 1.00 98.50 92 LEU A C 1
ATOM 658 O O . LEU A 1 92 ? 6.200 -2.440 -7.919 1.00 98.50 92 LEU A O 1
ATOM 662 N N . SER A 1 93 ? 8.428 -2.599 -8.057 1.00 98.56 93 SER A N 1
ATOM 663 C CA . SER A 1 93 ? 8.558 -3.433 -6.855 1.00 98.56 93 SER A CA 1
ATOM 664 C C . SER A 1 93 ? 8.171 -2.653 -5.597 1.00 98.56 93 SER A C 1
ATOM 666 O O . SER A 1 93 ? 7.442 -3.170 -4.750 1.00 98.56 93 SER A O 1
ATOM 668 N N . ALA A 1 94 ? 8.609 -1.394 -5.488 1.00 98.50 94 ALA A N 1
ATOM 6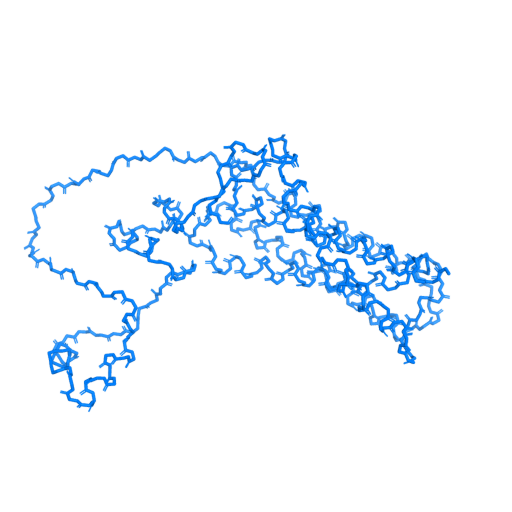69 C CA . ALA A 1 94 ? 8.221 -0.509 -4.394 1.00 98.50 94 ALA A CA 1
ATOM 670 C C . ALA A 1 94 ? 6.715 -0.206 -4.423 1.00 98.50 94 ALA A C 1
ATOM 672 O O . ALA A 1 94 ? 6.049 -0.336 -3.397 1.00 98.50 94 ALA A O 1
ATOM 673 N N . ALA A 1 95 ? 6.158 0.121 -5.593 1.00 98.62 95 ALA A N 1
ATOM 674 C CA . ALA A 1 95 ? 4.724 0.341 -5.763 1.00 98.62 95 ALA A CA 1
ATOM 675 C C . ALA A 1 95 ? 3.909 -0.904 -5.376 1.00 98.62 95 ALA A C 1
ATOM 677 O O . ALA A 1 95 ? 2.999 -0.809 -4.554 1.00 98.62 95 ALA A O 1
ATOM 678 N N . ALA A 1 96 ? 4.271 -2.088 -5.882 1.00 98.75 96 ALA A N 1
ATOM 679 C CA . ALA A 1 96 ? 3.612 -3.348 -5.539 1.00 98.75 96 ALA A CA 1
ATOM 680 C C . ALA A 1 96 ? 3.641 -3.612 -4.026 1.00 98.75 96 ALA A C 1
ATOM 682 O O . ALA A 1 96 ? 2.609 -3.937 -3.437 1.00 98.75 96 ALA A O 1
ATOM 683 N N . ALA A 1 97 ? 4.796 -3.420 -3.378 1.00 98.69 97 ALA A N 1
ATOM 684 C CA . ALA A 1 97 ? 4.933 -3.579 -1.933 1.00 98.69 97 ALA A CA 1
ATOM 685 C C . ALA A 1 97 ? 4.016 -2.620 -1.159 1.00 98.69 97 ALA A C 1
ATOM 687 O O . ALA A 1 97 ? 3.360 -3.039 -0.206 1.00 98.69 97 ALA A O 1
ATOM 688 N N . LEU A 1 98 ? 3.916 -1.358 -1.587 1.00 98.44 98 LEU A N 1
ATOM 689 C CA . LEU A 1 98 ? 3.032 -0.369 -0.967 1.00 98.44 98 LEU A CA 1
ATOM 690 C C . LEU A 1 98 ? 1.551 -0.699 -1.172 1.00 98.44 98 LEU A C 1
ATOM 692 O O . LEU A 1 98 ? 0.770 -0.561 -0.234 1.00 98.44 98 LEU A O 1
ATOM 696 N N . PHE A 1 99 ? 1.155 -1.187 -2.348 1.00 98.44 99 PHE A N 1
ATOM 697 C CA . PHE A 1 99 ? -0.215 -1.648 -2.592 1.00 98.44 99 PHE A CA 1
ATOM 698 C C . PHE A 1 99 ? -0.576 -2.846 -1.703 1.00 98.44 99 PHE A C 1
ATOM 700 O O . PHE A 1 99 ? -1.631 -2.837 -1.067 1.00 98.44 99 PHE A O 1
ATOM 707 N N . TRP A 1 100 ? 0.307 -3.844 -1.593 1.00 98.50 100 TRP A N 1
ATOM 708 C CA . TRP A 1 100 ? 0.109 -4.989 -0.697 1.00 98.50 100 TRP A CA 1
ATOM 709 C C . TRP A 1 100 ? 0.060 -4.576 0.774 1.00 98.50 100 TRP A C 1
ATOM 711 O O . TRP A 1 100 ? -0.838 -4.998 1.506 1.00 98.50 100 TRP A O 1
ATOM 721 N N . LEU A 1 101 ? 0.993 -3.727 1.209 1.00 97.62 101 LEU A N 1
ATOM 722 C CA . LEU A 1 101 ? 1.040 -3.224 2.578 1.00 97.62 101 LEU A CA 1
ATOM 723 C C . LEU A 1 101 ? -0.232 -2.448 2.919 1.00 97.62 101 LEU A C 1
ATOM 725 O O . LEU A 1 101 ? -0.808 -2.665 3.985 1.00 97.62 101 LEU A O 1
ATOM 729 N N . SER A 1 102 ? -0.695 -1.592 2.010 1.00 97.00 102 SER A N 1
ATOM 730 C CA . SER A 1 102 ? -1.931 -0.830 2.170 1.00 97.00 102 SER A CA 1
ATOM 731 C C . SER A 1 102 ? -3.161 -1.727 2.197 1.00 97.00 102 SER A C 1
ATOM 733 O O . SER A 1 102 ? -4.020 -1.538 3.053 1.00 97.00 102 SER A O 1
ATOM 735 N N . LEU A 1 103 ? -3.236 -2.745 1.334 1.00 96.88 103 LEU A N 1
ATOM 736 C CA . LEU A 1 103 ? -4.321 -3.725 1.363 1.00 96.88 103 LEU A CA 1
ATOM 737 C C . LEU A 1 103 ? -4.376 -4.440 2.718 1.00 96.88 103 LEU A C 1
ATOM 739 O O . LEU A 1 103 ? -5.434 -4.520 3.334 1.00 96.88 103 LEU A O 1
ATOM 743 N N . VAL A 1 104 ? -3.242 -4.935 3.217 1.00 96.06 104 VAL A N 1
ATOM 744 C CA . VAL A 1 104 ? -3.189 -5.647 4.503 1.00 96.06 104 VAL A CA 1
ATOM 745 C C . VAL A 1 104 ? -3.505 -4.717 5.672 1.00 96.06 104 VAL A C 1
ATOM 747 O O . VAL A 1 104 ? -4.233 -5.111 6.586 1.00 96.06 104 VAL A O 1
ATOM 750 N N . SER A 1 105 ? -2.967 -3.498 5.643 1.00 94.75 105 SER A N 1
ATOM 751 C CA . SER A 1 105 ? -3.076 -2.547 6.749 1.00 94.75 105 SER A CA 1
ATOM 752 C C . SER A 1 105 ? -4.458 -1.914 6.815 1.00 94.75 105 SER A C 1
ATOM 754 O O . SER A 1 105 ? -5.023 -1.855 7.895 1.00 94.75 105 SER A O 1
ATOM 756 N N . TYR A 1 106 ? -5.039 -1.518 5.683 1.00 95.12 106 TYR A N 1
ATOM 757 C CA . TYR A 1 106 ? -6.258 -0.708 5.638 1.00 95.12 106 TYR A CA 1
ATOM 758 C C . TYR A 1 106 ? -7.521 -1.470 5.207 1.00 95.12 106 TYR A C 1
ATOM 760 O O . TYR A 1 106 ? -8.572 -0.851 5.043 1.00 95.12 106 TYR A O 1
ATOM 768 N N . ARG A 1 107 ? -7.492 -2.809 5.082 1.00 94.75 107 ARG A N 1
ATOM 769 C CA . ARG A 1 107 ? -8.672 -3.617 4.678 1.00 94.75 107 ARG A CA 1
ATOM 770 C C . ARG A 1 107 ? -9.939 -3.408 5.517 1.00 94.75 107 ARG A C 1
ATOM 772 O O . ARG A 1 107 ? -11.042 -3.702 5.057 1.00 94.75 107 ARG A O 1
ATOM 779 N N . HIS A 1 108 ? -9.791 -2.962 6.764 1.00 94.50 108 HIS A N 1
ATOM 780 C CA . HIS A 1 108 ? -10.920 -2.686 7.658 1.00 94.50 108 HIS A CA 1
ATOM 781 C C . HIS A 1 108 ? -11.380 -1.222 7.613 1.00 94.50 108 HIS A C 1
ATOM 783 O O . HIS A 1 108 ? -12.451 -0.932 8.133 1.00 94.50 108 HIS A O 1
ATOM 789 N N . SER A 1 109 ? -10.604 -0.330 6.990 1.00 93.44 109 SER A N 1
ATOM 790 C CA . SER A 1 109 ? -10.864 1.116 6.895 1.00 93.44 109 SER A CA 1
ATOM 791 C C . SER A 1 109 ? -11.312 1.552 5.500 1.00 93.44 109 SER A C 1
ATOM 793 O O . SER A 1 109 ? -11.996 2.562 5.354 1.00 93.44 109 SER A O 1
ATOM 795 N N . VAL A 1 110 ? -10.950 0.788 4.473 1.00 92.19 110 VAL A N 1
ATOM 796 C CA . VAL A 1 110 ? -11.333 1.035 3.080 1.00 92.19 110 VAL A CA 1
ATOM 797 C C . VAL A 1 110 ? -12.658 0.311 2.759 1.00 92.19 110 VAL A C 1
ATOM 799 O O . VAL A 1 110 ? -12.893 -0.774 3.304 1.00 92.19 110 VAL A O 1
ATOM 802 N N . PRO A 1 111 ? -13.534 0.873 1.896 1.00 91.25 111 PRO A N 1
ATOM 803 C CA . PRO A 1 111 ? -14.772 0.209 1.479 1.00 91.25 111 PRO A CA 1
ATOM 804 C C . PRO A 1 111 ? -14.536 -1.153 0.815 1.00 91.25 111 PRO A C 1
ATOM 806 O O . PRO A 1 111 ? -13.498 -1.386 0.190 1.00 91.25 111 PRO A O 1
ATOM 809 N N . VAL A 1 112 ? -15.508 -2.059 0.936 1.00 91.69 112 VAL A N 1
ATOM 810 C CA . VAL A 1 112 ? -15.387 -3.452 0.466 1.00 91.69 112 VAL A CA 1
ATOM 811 C C . VAL A 1 112 ? -15.219 -3.516 -1.054 1.00 91.69 112 VAL A C 1
ATOM 813 O O . VAL A 1 112 ? -14.454 -4.336 -1.561 1.00 91.69 112 VAL A O 1
ATOM 816 N N . GLU A 1 113 ? -15.854 -2.592 -1.773 1.00 92.56 113 GLU A N 1
ATOM 817 C CA . GLU A 1 113 ? -15.830 -2.469 -3.234 1.00 92.56 113 GLU A CA 1
ATOM 818 C C . GLU A 1 113 ? -14.426 -2.161 -3.765 1.00 92.56 113 GLU A C 1
ATOM 820 O O . GLU A 1 113 ? -14.111 -2.460 -4.913 1.00 92.56 113 GLU A O 1
ATOM 825 N N . VAL A 1 114 ? -13.568 -1.576 -2.929 1.00 94.38 114 VAL A N 1
ATOM 826 C CA . VAL A 1 114 ? -12.200 -1.190 -3.283 1.00 94.38 114 VAL A CA 1
ATOM 827 C C . VAL A 1 114 ? -11.210 -2.329 -3.014 1.00 94.38 114 VAL A C 1
ATOM 829 O O . VAL A 1 114 ? -10.167 -2.381 -3.659 1.00 94.38 114 VAL A O 1
ATOM 832 N N . LEU A 1 115 ? -11.522 -3.279 -2.121 1.00 95.19 115 LEU A N 1
ATOM 833 C CA . LEU A 1 115 ? -10.578 -4.325 -1.700 1.00 95.19 115 LEU A CA 1
ATOM 834 C C . LEU A 1 115 ? -10.149 -5.241 -2.852 1.00 95.19 115 LEU A C 1
ATOM 836 O O . LEU A 1 115 ? -8.955 -5.471 -3.038 1.00 95.19 115 LEU A O 1
ATOM 840 N N . SER A 1 116 ? -11.107 -5.748 -3.634 1.00 96.81 116 SER A N 1
ATOM 841 C CA . SER A 1 116 ? -10.807 -6.636 -4.766 1.00 96.81 116 SER A CA 1
ATOM 842 C C . SER A 1 116 ? -10.042 -5.903 -5.882 1.00 96.81 116 SER A C 1
ATOM 844 O O . SER A 1 116 ? -8.989 -6.387 -6.295 1.00 96.81 116 SER A O 1
ATOM 846 N N . PRO A 1 117 ? -10.467 -4.706 -6.325 1.00 97.75 117 PRO A N 1
ATOM 847 C CA . PRO A 1 117 ? -9.688 -3.869 -7.238 1.00 97.75 117 PRO A CA 1
ATOM 848 C C . PRO A 1 117 ? -8.284 -3.501 -6.755 1.00 97.75 117 PRO A C 1
ATOM 850 O O . PRO A 1 117 ? -7.340 -3.516 -7.548 1.00 97.75 117 PRO A O 1
ATOM 853 N N . LEU A 1 118 ? -8.119 -3.196 -5.465 1.00 97.69 118 LEU A N 1
ATOM 854 C CA . LEU A 1 118 ? -6.815 -2.892 -4.878 1.00 97.69 118 LEU A CA 1
ATOM 855 C C . LEU A 1 118 ? -5.901 -4.125 -4.911 1.00 97.69 118 LEU A C 1
ATOM 857 O O . LEU A 1 118 ? -4.738 -4.012 -5.297 1.00 97.69 118 LEU A O 1
ATOM 861 N N . ALA A 1 119 ? -6.432 -5.308 -4.585 1.00 98.31 119 ALA A N 1
ATOM 862 C CA . ALA A 1 119 ? -5.706 -6.572 -4.705 1.00 98.31 119 ALA A CA 1
ATOM 863 C C . ALA A 1 119 ? -5.334 -6.886 -6.164 1.00 98.31 119 ALA A C 1
ATOM 865 O O . ALA A 1 119 ? -4.186 -7.223 -6.444 1.00 98.31 119 ALA A O 1
ATOM 866 N N . GLY A 1 120 ? -6.268 -6.711 -7.105 1.00 98.38 120 GLY A N 1
ATOM 867 C CA . GLY A 1 120 ? -6.008 -6.880 -8.538 1.00 98.38 120 GLY A CA 1
ATOM 868 C C . GLY A 1 120 ? -4.919 -5.934 -9.052 1.00 98.38 120 GLY A C 1
ATOM 869 O O . GLY A 1 120 ? -4.046 -6.348 -9.811 1.00 98.38 120 GLY A O 1
ATOM 870 N N . SER A 1 121 ? -4.907 -4.692 -8.564 1.00 98.38 121 SER A N 1
ATOM 871 C CA . SER A 1 121 ? -3.867 -3.702 -8.868 1.00 98.38 121 SER A CA 1
ATOM 872 C C . SER A 1 121 ? -2.503 -4.111 -8.300 1.00 98.38 121 SER A C 1
ATOM 874 O O . SER A 1 121 ? -1.500 -4.051 -9.008 1.00 98.38 121 SER A O 1
ATOM 876 N N . ALA A 1 122 ? -2.458 -4.603 -7.057 1.00 98.56 122 ALA A N 1
ATOM 877 C CA . ALA A 1 122 ? -1.236 -5.118 -6.433 1.00 98.56 122 ALA A CA 1
ATOM 878 C C . ALA A 1 122 ? -0.651 -6.316 -7.205 1.00 98.56 122 ALA A C 1
ATOM 880 O O . ALA A 1 122 ? 0.561 -6.390 -7.434 1.00 98.56 122 ALA A O 1
ATOM 881 N N . VAL A 1 123 ? -1.514 -7.233 -7.656 1.00 98.62 123 VAL A N 1
ATOM 882 C CA . VAL A 1 123 ? -1.137 -8.368 -8.512 1.00 98.62 123 VAL A CA 1
ATOM 883 C C . VAL A 1 123 ? -0.611 -7.882 -9.863 1.00 98.62 123 VAL A C 1
ATOM 885 O O . VAL A 1 123 ? 0.438 -8.353 -10.294 1.00 98.62 123 VAL A O 1
ATOM 888 N N . ALA A 1 124 ? -1.275 -6.917 -10.507 1.00 98.38 124 ALA A N 1
ATOM 889 C CA . ALA A 1 124 ? -0.835 -6.363 -11.788 1.00 98.38 124 ALA A CA 1
ATOM 890 C C . ALA A 1 124 ? 0.550 -5.700 -11.690 1.00 98.38 124 ALA A C 1
ATOM 892 O O . ALA A 1 124 ? 1.421 -5.976 -12.515 1.00 98.38 124 ALA A O 1
ATOM 893 N N . LEU A 1 125 ? 0.788 -4.901 -10.644 1.00 98.62 125 LEU A N 1
ATOM 894 C CA . LEU A 1 125 ? 2.093 -4.289 -10.368 1.00 98.62 125 LEU A CA 1
ATOM 895 C C . LEU A 1 125 ? 3.176 -5.347 -10.117 1.00 98.62 125 LEU A C 1
ATOM 897 O O . LEU A 1 125 ? 4.280 -5.249 -10.653 1.00 98.62 125 LEU A O 1
ATOM 901 N N . THR A 1 126 ? 2.845 -6.395 -9.357 1.00 98.75 126 THR A N 1
ATOM 902 C CA . THR A 1 126 ? 3.757 -7.522 -9.099 1.00 98.75 126 THR A CA 1
ATOM 903 C C . THR A 1 126 ? 4.095 -8.258 -10.399 1.00 98.75 126 THR A C 1
ATOM 905 O O . THR A 1 126 ? 5.262 -8.527 -10.668 1.00 98.75 126 THR A O 1
ATOM 908 N N . ALA A 1 127 ? 3.102 -8.542 -11.245 1.00 98.62 127 ALA A N 1
ATOM 909 C CA . ALA A 1 127 ? 3.307 -9.195 -12.535 1.00 98.62 127 ALA A CA 1
ATOM 910 C C . ALA A 1 127 ? 4.168 -8.340 -13.478 1.00 98.62 127 ALA A C 1
ATOM 912 O O . ALA A 1 127 ? 5.101 -8.858 -14.090 1.00 98.62 127 ALA A O 1
ATOM 913 N N . ALA A 1 128 ? 3.919 -7.029 -13.549 1.00 98.44 128 ALA A N 1
ATOM 914 C CA . ALA A 1 128 ? 4.737 -6.105 -14.327 1.00 98.44 128 ALA A CA 1
ATOM 915 C C . ALA A 1 128 ? 6.193 -6.075 -13.826 1.00 98.44 128 ALA A C 1
ATOM 917 O O . ALA A 1 128 ? 7.121 -6.155 -14.633 1.00 98.44 128 ALA A O 1
ATOM 918 N N . ALA A 1 129 ? 6.414 -6.055 -12.507 1.00 98.50 129 ALA A N 1
ATOM 919 C CA . ALA A 1 129 ? 7.749 -6.164 -11.922 1.00 98.50 129 ALA A CA 1
ATOM 920 C C . ALA A 1 129 ? 8.428 -7.504 -12.273 1.00 98.50 129 ALA A C 1
ATOM 922 O O . ALA A 1 129 ? 9.593 -7.515 -12.664 1.00 98.50 129 ALA A O 1
ATOM 923 N N . LEU A 1 130 ? 7.709 -8.631 -12.229 1.00 98.56 130 LEU A N 1
ATOM 924 C CA . LEU A 1 130 ? 8.247 -9.939 -12.629 1.00 98.56 130 LEU A CA 1
ATOM 925 C C . LEU A 1 130 ? 8.619 -9.996 -14.118 1.00 98.56 130 LEU A C 1
ATOM 927 O O . LEU A 1 130 ? 9.645 -10.581 -14.466 1.00 98.56 130 LEU A O 1
ATOM 931 N N . VAL A 1 131 ? 7.846 -9.349 -14.997 1.00 97.69 131 VAL A N 1
ATOM 932 C CA . VAL A 1 131 ? 8.201 -9.202 -16.419 1.00 97.69 131 VAL A CA 1
ATOM 933 C C . VAL A 1 131 ? 9.500 -8.409 -16.568 1.00 97.69 131 VAL A C 1
ATOM 935 O O . VAL A 1 131 ? 10.394 -8.836 -17.298 1.00 97.69 131 VAL A O 1
ATOM 938 N N . LEU A 1 132 ? 9.654 -7.291 -15.851 1.00 95.19 132 LEU A N 1
ATOM 939 C CA . LEU A 1 132 ? 10.892 -6.503 -15.881 1.00 95.19 132 LEU A CA 1
ATOM 940 C C . LEU A 1 132 ? 12.091 -7.279 -15.320 1.00 95.19 132 LEU A C 1
ATOM 942 O O . LEU A 1 132 ? 13.192 -7.176 -15.864 1.00 95.19 132 LEU A O 1
ATOM 946 N N . LEU A 1 133 ? 11.880 -8.092 -14.283 1.00 95.19 133 LEU A N 1
ATOM 947 C CA . LEU A 1 133 ? 12.898 -8.986 -13.737 1.00 95.19 133 LEU A CA 1
ATOM 948 C C . LEU A 1 133 ? 13.324 -10.033 -14.773 1.00 95.19 133 LEU A C 1
ATOM 950 O O . LEU A 1 133 ? 14.518 -10.208 -15.000 1.00 95.19 133 LEU A O 1
ATOM 954 N N . ALA A 1 134 ? 12.369 -10.675 -15.451 1.00 94.12 134 ALA A N 1
ATOM 955 C CA . ALA A 1 134 ? 12.651 -11.640 -16.512 1.00 94.12 134 ALA A CA 1
ATOM 956 C C . ALA A 1 134 ? 13.411 -10.999 -17.685 1.00 94.12 134 ALA A C 1
ATOM 958 O O . ALA A 1 134 ? 14.367 -11.586 -18.189 1.00 94.12 134 ALA A O 1
ATOM 959 N N . VAL A 1 135 ? 13.049 -9.771 -18.076 1.00 91.19 135 VAL A N 1
ATOM 960 C CA . VAL A 1 135 ? 13.792 -8.995 -19.083 1.00 91.19 135 VAL A CA 1
ATOM 961 C C . VAL A 1 135 ? 15.220 -8.697 -18.614 1.00 91.19 135 VAL A C 1
ATOM 963 O O . VAL A 1 135 ? 16.156 -8.799 -19.406 1.00 91.19 135 VAL A O 1
ATOM 966 N N . GLY A 1 136 ? 15.409 -8.353 -17.337 1.00 88.88 136 GLY A N 1
ATOM 967 C CA . GLY A 1 136 ? 16.731 -8.158 -16.741 1.00 88.88 136 GLY A CA 1
ATOM 968 C C . GLY A 1 136 ? 17.580 -9.434 -16.756 1.00 88.88 136 GLY A C 1
ATOM 969 O O . GLY A 1 136 ? 18.741 -9.390 -17.155 1.00 88.88 136 GLY A O 1
ATOM 970 N N . ILE A 1 137 ? 16.992 -10.578 -16.398 1.00 89.25 137 ILE A N 1
ATOM 971 C CA . ILE A 1 137 ? 17.659 -11.889 -16.417 1.00 89.25 137 ILE A CA 1
ATOM 972 C C . ILE A 1 137 ? 18.035 -12.292 -17.850 1.00 89.25 137 ILE A C 1
ATOM 974 O O . ILE A 1 137 ? 19.186 -12.651 -18.089 1.00 89.25 137 ILE A O 1
ATOM 978 N N . ASP A 1 138 ? 17.121 -12.171 -18.822 1.00 87.62 138 ASP A N 1
ATOM 979 C CA . ASP A 1 138 ? 17.425 -12.397 -20.248 1.00 87.62 138 ASP A CA 1
ATOM 980 C C . ASP A 1 138 ? 18.563 -11.481 -20.723 1.00 87.62 138 ASP A C 1
ATOM 982 O O . ASP A 1 138 ? 19.414 -11.894 -21.513 1.00 87.62 138 ASP A O 1
ATOM 986 N N . ALA A 1 139 ? 18.642 -10.253 -20.199 1.00 84.12 139 ALA A N 1
ATOM 987 C CA . ALA A 1 139 ? 19.729 -9.342 -20.523 1.00 84.12 139 ALA A CA 1
ATOM 988 C C . ALA A 1 139 ? 21.103 -9.797 -20.047 1.00 84.12 139 ALA A C 1
ATOM 990 O O . ALA A 1 139 ? 22.066 -9.652 -20.804 1.00 84.12 139 ALA A O 1
ATOM 991 N N . VAL A 1 140 ? 21.173 -10.379 -18.852 1.00 83.50 140 VAL A N 1
ATOM 992 C CA . VAL A 1 140 ? 22.402 -10.953 -18.294 1.00 83.50 140 VAL A CA 1
ATOM 993 C C . VAL A 1 140 ? 22.777 -12.255 -19.008 1.00 83.50 140 VAL A C 1
ATOM 995 O O . VAL A 1 140 ? 23.932 -12.430 -19.384 1.00 83.50 140 VAL A O 1
ATOM 998 N N . LEU A 1 141 ? 21.814 -13.160 -19.211 1.00 86.81 141 LEU A N 1
ATOM 999 C CA . LEU A 1 141 ? 22.073 -14.502 -19.744 1.00 86.81 141 LEU A CA 1
ATOM 1000 C C . LEU A 1 141 ? 22.373 -14.509 -21.249 1.00 86.81 141 LEU A C 1
ATOM 1002 O O . LEU A 1 141 ? 23.185 -15.310 -21.707 1.00 86.81 141 LEU A O 1
ATOM 1006 N N . PHE A 1 142 ? 21.740 -13.624 -22.025 1.00 85.38 142 PHE A N 1
ATOM 1007 C CA . PHE A 1 142 ? 21.835 -13.613 -23.488 1.00 85.38 142 PHE A CA 1
ATOM 1008 C C . PHE A 1 142 ? 22.261 -12.233 -24.018 1.00 85.38 142 PHE A C 1
ATOM 1010 O O . PHE A 1 142 ? 21.466 -11.522 -24.643 1.00 85.38 142 PHE A O 1
ATOM 1017 N N . PRO A 1 143 ? 23.525 -11.819 -23.810 1.00 77.94 143 PRO A N 1
ATOM 1018 C CA . PRO A 1 143 ? 23.985 -10.472 -24.154 1.00 77.94 143 PRO A CA 1
ATOM 1019 C C . PRO A 1 143 ? 23.930 -10.168 -25.662 1.00 77.94 143 PRO A C 1
ATOM 1021 O O . PRO A 1 143 ? 23.735 -9.015 -26.044 1.00 77.94 143 PRO A O 1
ATOM 1024 N N . SER A 1 144 ? 24.046 -11.187 -26.521 1.00 74.44 144 SER A N 1
ATOM 1025 C CA . SER A 1 144 ? 24.073 -11.065 -27.988 1.00 74.44 144 SER A CA 1
ATOM 1026 C C . SER A 1 144 ? 22.691 -11.036 -28.663 1.00 74.44 144 SER A C 1
ATOM 1028 O O . SER A 1 144 ? 22.608 -10.787 -29.869 1.00 74.44 144 SER A O 1
ATOM 1030 N N . ARG A 1 145 ? 21.602 -11.271 -27.914 1.00 78.56 145 ARG A N 1
ATOM 1031 C CA . ARG A 1 145 ? 20.227 -11.341 -28.441 1.00 78.56 145 ARG A CA 1
ATOM 1032 C C . ARG A 1 145 ? 19.681 -9.949 -28.797 1.00 78.56 145 ARG A C 1
ATOM 1034 O O . ARG A 1 145 ? 19.973 -8.954 -28.134 1.00 78.56 145 ARG A O 1
ATOM 1041 N N . GLY A 1 146 ? 18.861 -9.867 -29.849 1.00 74.62 146 GLY A N 1
ATOM 1042 C CA . GLY A 1 146 ? 18.158 -8.631 -30.222 1.00 74.62 146 GLY A CA 1
ATOM 1043 C C . GLY A 1 146 ? 17.176 -8.162 -29.138 1.00 74.62 146 GLY A C 1
ATOM 1044 O O . GLY A 1 146 ? 16.533 -8.980 -28.487 1.00 74.62 146 GLY A O 1
ATOM 1045 N N . ARG A 1 147 ? 17.043 -6.839 -28.951 1.00 80.44 147 ARG A N 1
ATOM 1046 C CA . ARG A 1 147 ? 16.332 -6.225 -27.807 1.00 80.44 147 ARG A CA 1
ATOM 1047 C C . ARG A 1 147 ? 14.956 -5.632 -28.122 1.00 80.44 147 ARG A C 1
ATOM 1049 O O . ARG A 1 147 ? 14.363 -5.001 -27.252 1.00 80.44 147 ARG A O 1
ATOM 1056 N N . GLY A 1 148 ? 14.427 -5.837 -29.329 1.00 83.56 148 GLY A N 1
ATOM 1057 C CA . GLY A 1 148 ? 13.126 -5.284 -29.734 1.00 83.56 148 GLY A CA 1
ATOM 1058 C C . GLY A 1 148 ? 11.966 -5.771 -28.858 1.00 83.56 148 GLY A C 1
ATOM 1059 O O . GLY A 1 148 ? 11.217 -4.962 -28.318 1.00 83.56 148 GLY A O 1
ATOM 1060 N N . VAL A 1 149 ? 11.871 -7.088 -28.639 1.00 87.25 149 VAL A N 1
ATOM 1061 C CA . VAL A 1 149 ? 10.830 -7.688 -27.784 1.00 87.25 149 VAL A CA 1
ATOM 1062 C C . VAL A 1 149 ? 10.994 -7.253 -26.327 1.00 87.25 149 VAL A C 1
ATOM 1064 O O . VAL A 1 149 ? 10.025 -6.835 -25.703 1.00 87.25 149 VAL A O 1
ATOM 1067 N N . SER A 1 150 ? 12.222 -7.272 -25.795 1.00 88.62 150 SER A N 1
ATOM 1068 C CA . SER A 1 150 ? 12.522 -6.796 -24.438 1.00 88.62 150 SER A CA 1
ATOM 1069 C C . SER A 1 150 ? 12.080 -5.346 -24.231 1.00 88.62 150 SER A C 1
ATOM 1071 O O . SER A 1 150 ? 11.490 -5.024 -23.206 1.00 88.62 150 SER A O 1
ATOM 1073 N N . ALA A 1 151 ? 12.323 -4.472 -25.211 1.00 88.62 151 ALA A N 1
ATOM 1074 C CA . ALA A 1 151 ? 11.894 -3.082 -25.150 1.00 88.62 151 ALA A CA 1
ATOM 1075 C C . ALA A 1 151 ? 10.369 -2.939 -25.128 1.00 88.62 151 ALA A C 1
ATOM 1077 O O . ALA A 1 151 ? 9.839 -2.191 -24.308 1.00 88.62 151 ALA A O 1
ATOM 1078 N N . ALA A 1 152 ? 9.668 -3.684 -25.989 1.00 91.19 152 ALA A N 1
ATOM 1079 C CA . ALA A 1 152 ? 8.210 -3.708 -25.998 1.00 91.19 152 ALA A CA 1
ATOM 1080 C C . ALA A 1 152 ? 7.655 -4.181 -24.646 1.00 91.19 152 ALA A C 1
ATOM 1082 O O . ALA A 1 152 ? 6.761 -3.543 -24.100 1.00 91.19 152 ALA A O 1
ATOM 1083 N N . LEU A 1 153 ? 8.235 -5.234 -24.058 1.00 94.56 153 LEU A N 1
ATOM 1084 C CA . LEU A 1 153 ? 7.844 -5.733 -22.738 1.00 94.56 153 LEU A CA 1
ATOM 1085 C C . LEU A 1 153 ? 8.067 -4.703 -21.627 1.00 94.56 153 LEU A C 1
ATOM 1087 O O . LEU A 1 153 ? 7.213 -4.578 -20.759 1.00 94.56 153 LEU A O 1
ATOM 1091 N N . VAL A 1 154 ? 9.162 -3.936 -21.661 1.00 93.25 154 VAL A N 1
ATOM 1092 C CA . VAL A 1 154 ? 9.409 -2.867 -20.677 1.00 93.25 154 VAL A CA 1
ATOM 1093 C C . VAL A 1 154 ? 8.337 -1.781 -20.764 1.00 93.25 154 VAL A C 1
ATOM 1095 O O . VAL A 1 154 ? 7.772 -1.393 -19.743 1.00 93.25 154 VAL A O 1
ATOM 1098 N N . VAL A 1 155 ? 8.024 -1.318 -21.978 1.00 94.25 155 VAL A N 1
ATOM 1099 C CA . VAL A 1 155 ? 6.998 -0.288 -22.201 1.00 94.25 155 VAL A CA 1
ATOM 1100 C C . VAL A 1 155 ? 5.614 -0.801 -21.812 1.00 94.25 155 VAL A C 1
ATOM 1102 O O . VAL A 1 155 ? 4.870 -0.088 -21.141 1.00 94.25 155 VAL A O 1
ATOM 1105 N N . LEU A 1 156 ? 5.270 -2.033 -22.194 1.00 97.00 156 LEU A N 1
ATOM 1106 C CA . LEU A 1 156 ? 3.992 -2.657 -21.850 1.00 97.00 156 LEU A CA 1
ATOM 1107 C C . LEU A 1 156 ? 3.863 -2.868 -20.342 1.00 97.00 156 LEU A C 1
ATOM 1109 O O . LEU A 1 156 ? 2.829 -2.519 -19.786 1.00 97.00 156 LEU A O 1
ATOM 1113 N N . ALA A 1 157 ? 4.907 -3.358 -19.667 1.00 97.31 157 ALA A N 1
ATOM 1114 C CA . ALA A 1 157 ? 4.912 -3.532 -18.218 1.00 97.31 157 ALA A CA 1
ATOM 1115 C C . ALA A 1 157 ? 4.704 -2.190 -17.500 1.00 97.31 157 ALA A C 1
ATOM 1117 O O . ALA A 1 157 ? 3.762 -2.064 -16.720 1.00 97.31 157 ALA A O 1
ATOM 1118 N N . ALA A 1 158 ? 5.498 -1.163 -17.829 1.00 96.25 158 ALA A N 1
ATOM 1119 C CA . ALA A 1 158 ? 5.375 0.168 -17.228 1.00 96.25 158 ALA A CA 1
ATOM 1120 C C . ALA A 1 158 ? 4.016 0.830 -17.517 1.00 96.25 158 ALA A C 1
ATOM 1122 O O . ALA A 1 158 ? 3.435 1.468 -16.646 1.00 96.25 158 ALA A O 1
ATOM 1123 N N . SER A 1 159 ? 3.479 0.654 -18.726 1.00 97.44 159 SER A N 1
ATOM 1124 C CA . SER A 1 159 ? 2.176 1.215 -19.100 1.00 97.44 159 SER A CA 1
ATOM 1125 C C . SER A 1 159 ? 1.032 0.475 -18.401 1.00 97.44 159 SER A C 1
ATOM 1127 O O . SER A 1 159 ? 0.121 1.103 -17.866 1.00 97.44 159 SER A O 1
ATOM 1129 N N . SER A 1 160 ? 1.090 -0.860 -18.351 1.00 97.69 160 SER A N 1
ATOM 1130 C CA . SER A 1 160 ? 0.096 -1.697 -17.667 1.00 97.69 160 SER A CA 1
ATOM 1131 C C . SER A 1 160 ? 0.045 -1.430 -16.162 1.00 97.69 160 SER A C 1
ATOM 1133 O O . SER A 1 160 ? -1.045 -1.434 -15.596 1.00 97.69 160 SER A O 1
ATOM 1135 N N . ALA A 1 161 ? 1.187 -1.112 -15.543 1.00 97.75 161 ALA A N 1
ATOM 1136 C CA . ALA A 1 161 ? 1.287 -0.756 -14.131 1.00 97.75 161 ALA A CA 1
ATOM 1137 C C . ALA A 1 161 ? 0.431 0.460 -13.754 1.00 97.75 161 ALA A C 1
ATOM 1139 O O . ALA A 1 161 ? -0.095 0.499 -12.653 1.00 97.75 161 ALA A O 1
ATOM 1140 N N . VAL A 1 162 ? 0.212 1.395 -14.683 1.00 98.12 162 VAL A N 1
ATOM 1141 C CA . VAL A 1 162 ? -0.633 2.580 -14.462 1.00 98.12 162 VAL A CA 1
ATOM 1142 C C . VAL A 1 162 ? -2.050 2.353 -14.993 1.00 98.12 162 VAL A C 1
ATOM 1144 O O . VAL A 1 162 ? -3.036 2.655 -14.320 1.00 98.12 162 VAL A O 1
ATOM 1147 N N . VAL A 1 163 ? -2.173 1.798 -16.203 1.00 98.25 163 VAL A N 1
ATOM 1148 C CA . VAL A 1 163 ? -3.461 1.624 -16.892 1.00 98.25 163 VAL A CA 1
ATOM 1149 C C . VAL A 1 163 ? -4.354 0.611 -16.181 1.00 98.25 163 VAL A C 1
ATOM 1151 O O . VAL A 1 163 ? -5.551 0.857 -16.053 1.00 98.25 163 VAL A O 1
ATOM 1154 N N . VAL A 1 164 ? -3.806 -0.508 -15.698 1.00 98.25 164 VAL A N 1
ATOM 1155 C CA . VAL A 1 164 ? -4.612 -1.548 -15.045 1.00 98.25 164 VAL A CA 1
ATOM 1156 C C . VAL A 1 164 ? -5.183 -1.052 -13.714 1.00 98.25 164 VAL A C 1
ATOM 1158 O O . VAL A 1 164 ? -6.401 -1.126 -13.566 1.00 98.25 164 VAL A O 1
ATOM 1161 N N . PRO A 1 165 ? -4.409 -0.473 -12.772 1.00 98.19 165 PRO A N 1
ATOM 1162 C CA . PRO A 1 165 ? -5.000 0.075 -11.551 1.00 98.19 165 PRO A CA 1
ATOM 1163 C C . PRO A 1 165 ? -5.980 1.220 -11.812 1.00 98.19 165 PRO A C 1
ATOM 1165 O O . PRO A 1 165 ? -7.005 1.304 -11.140 1.00 98.19 165 PRO A O 1
ATOM 1168 N N . LEU A 1 166 ? -5.726 2.069 -12.817 1.00 96.50 166 LEU A N 1
ATOM 1169 C CA . LEU A 1 166 ? -6.697 3.079 -13.253 1.00 96.50 166 LEU A CA 1
ATOM 1170 C C . LEU A 1 166 ? -8.017 2.455 -13.715 1.00 96.50 166 LEU A C 1
ATOM 1172 O O . LEU A 1 166 ? -9.078 2.944 -13.337 1.00 96.50 166 LEU A O 1
ATOM 1176 N N . ALA A 1 167 ? -7.954 1.397 -14.528 1.00 97.12 167 ALA A N 1
ATOM 1177 C CA . ALA A 1 167 ? -9.126 0.727 -15.086 1.00 97.12 167 ALA A CA 1
ATOM 1178 C C . ALA A 1 167 ? -9.891 -0.101 -14.045 1.00 97.12 167 ALA A C 1
ATOM 1180 O O . ALA A 1 167 ? -11.115 -0.175 -14.099 1.00 97.12 167 ALA A O 1
ATOM 1181 N N . LEU A 1 168 ? -9.181 -0.710 -13.092 1.00 97.06 168 LEU A N 1
ATOM 1182 C CA . LEU A 1 168 ? -9.786 -1.461 -11.992 1.00 97.06 168 LEU A CA 1
ATOM 1183 C C . LEU A 1 168 ? -10.438 -0.547 -10.954 1.00 97.06 168 LEU A C 1
ATOM 1185 O O . LEU A 1 168 ? -11.284 -1.009 -10.189 1.00 97.06 168 LEU A O 1
ATOM 1189 N N . ARG A 1 169 ? -10.046 0.730 -10.896 1.00 94.25 169 ARG A N 1
ATOM 1190 C CA . ARG A 1 169 ? -10.526 1.659 -9.879 1.00 94.25 169 ARG A CA 1
ATOM 1191 C C . ARG A 1 169 ? -12.061 1.761 -9.903 1.00 94.25 169 ARG A C 1
ATOM 1193 O O . ARG A 1 169 ? -12.625 2.152 -10.926 1.00 94.25 169 ARG A O 1
ATOM 1200 N N . PRO A 1 170 ? -12.740 1.509 -8.767 1.00 91.44 170 PRO A N 1
ATOM 1201 C CA . PRO A 1 170 ? -14.180 1.702 -8.661 1.00 91.44 170 PRO A CA 1
ATOM 1202 C C . PRO A 1 170 ? -14.620 3.134 -8.956 1.00 91.44 170 PRO A C 1
ATOM 1204 O O . PRO A 1 170 ? -13.860 4.099 -8.798 1.00 91.44 170 PRO A O 1
ATOM 1207 N N . SER A 1 171 ? -15.897 3.276 -9.312 1.00 88.12 171 SER A N 1
ATOM 1208 C CA . SER A 1 171 ? -16.544 4.584 -9.340 1.00 88.12 171 SER A CA 1
ATOM 1209 C C . SER A 1 171 ? -16.447 5.259 -7.967 1.00 88.12 171 SER A C 1
ATOM 1211 O O . SER A 1 171 ? -16.503 4.571 -6.945 1.00 88.12 171 SER A O 1
ATOM 1213 N N . PRO A 1 172 ? -16.299 6.594 -7.922 1.00 86.44 172 PRO A N 1
ATOM 1214 C CA . PRO A 1 172 ? -16.192 7.306 -6.659 1.00 86.44 172 PRO A CA 1
ATOM 1215 C C . PRO A 1 172 ? -17.395 7.027 -5.760 1.00 86.44 172 PRO A C 1
ATOM 1217 O O . PRO A 1 172 ? -18.538 7.228 -6.166 1.00 86.44 172 PRO A O 1
ATOM 1220 N N . VAL A 1 173 ? -17.126 6.575 -4.537 1.00 80.62 173 VAL A N 1
ATOM 1221 C CA . VAL A 1 173 ? -18.158 6.335 -3.525 1.00 80.62 173 VAL A CA 1
ATOM 1222 C C . VAL A 1 173 ? -18.289 7.601 -2.687 1.00 80.62 173 VAL A C 1
ATOM 1224 O O . VAL A 1 173 ? -17.313 8.064 -2.090 1.00 80.62 173 VAL A O 1
ATOM 1227 N N . ALA A 1 174 ? -19.486 8.191 -2.670 1.00 77.38 174 ALA A N 1
ATOM 1228 C CA . ALA A 1 174 ? -19.778 9.330 -1.809 1.00 77.38 174 ALA A CA 1
ATOM 1229 C C . ALA A 1 174 ? -19.679 8.912 -0.338 1.00 77.38 174 ALA A C 1
ATOM 1231 O O . ALA A 1 174 ? -19.999 7.777 0.020 1.00 77.38 174 ALA A O 1
ATOM 1232 N N . ARG A 1 175 ? -19.253 9.830 0.535 1.00 73.12 175 ARG A N 1
ATOM 1233 C CA . ARG A 1 175 ? -19.238 9.523 1.966 1.00 73.12 175 ARG A CA 1
ATOM 1234 C C . ARG A 1 175 ? -20.664 9.348 2.476 1.00 73.12 175 ARG A C 1
ATOM 1236 O O . ARG A 1 175 ? -21.494 10.216 2.196 1.00 73.12 175 ARG A O 1
ATOM 1243 N N . PRO A 1 176 ? -20.934 8.292 3.260 1.00 70.19 176 PRO A N 1
ATOM 1244 C CA . PRO A 1 176 ? -22.183 8.198 3.991 1.00 70.19 176 PRO A CA 1
ATOM 1245 C C . PRO A 1 176 ? -22.319 9.417 4.903 1.00 70.19 176 PRO A C 1
ATOM 1247 O O . PRO A 1 176 ? -21.369 9.798 5.591 1.00 70.19 176 PRO A O 1
ATOM 1250 N N . THR A 1 177 ? -23.496 10.033 4.919 1.00 73.62 177 THR A N 1
ATOM 1251 C CA . THR A 1 177 ? -23.824 11.032 5.937 1.00 73.62 177 THR A CA 1
ATOM 1252 C C . THR A 1 177 ? -23.826 10.349 7.304 1.00 73.62 177 THR A C 1
ATOM 1254 O O . THR A 1 177 ? -24.484 9.310 7.429 1.00 73.62 177 THR A O 1
ATOM 1257 N N . PRO A 1 178 ? -23.132 10.890 8.325 1.00 71.06 178 PRO A N 1
ATOM 1258 C CA . PRO A 1 178 ? -23.173 10.328 9.668 1.00 71.06 178 PRO A CA 1
ATOM 1259 C C . PRO A 1 178 ? -24.622 10.209 10.139 1.00 71.06 178 PRO A C 1
ATOM 1261 O O . PRO A 1 178 ? -25.336 11.208 10.226 1.00 71.06 178 PRO A O 1
ATOM 1264 N N . VAL A 1 179 ? -25.065 8.985 10.410 1.00 69.81 179 VAL A N 1
ATOM 1265 C CA . VAL A 1 179 ? -26.376 8.746 11.011 1.00 69.81 179 VAL A CA 1
ATOM 1266 C C . VAL A 1 179 ? -26.208 8.926 12.519 1.00 69.81 179 VAL A C 1
ATOM 1268 O O . VAL A 1 179 ? -25.303 8.304 13.085 1.00 69.81 179 VAL A O 1
ATOM 1271 N N . PRO A 1 180 ? -27.020 9.769 13.184 1.00 70.56 180 PRO A N 1
ATOM 1272 C CA . PRO A 1 180 ? -26.983 9.887 14.634 1.00 70.56 180 PRO A CA 1
ATOM 1273 C C . PRO A 1 180 ? -27.103 8.505 15.276 1.00 70.56 180 PRO A C 1
ATOM 1275 O O . PRO A 1 180 ? -28.001 7.732 14.939 1.00 70.56 180 PRO A O 1
ATOM 1278 N N . PHE A 1 181 ? -26.180 8.185 16.180 1.00 69.06 181 PHE A N 1
ATOM 1279 C CA . PHE A 1 181 ? -26.228 6.931 16.917 1.00 69.06 181 PHE A CA 1
ATOM 1280 C C . PHE A 1 181 ? -27.457 6.946 17.828 1.00 69.06 181 PHE A C 1
ATOM 1282 O O . PHE A 1 181 ? -27.493 7.677 18.817 1.00 69.06 181 PHE A O 1
ATOM 1289 N N . ALA A 1 182 ? -28.474 6.161 17.479 1.00 70.19 182 ALA A N 1
ATOM 1290 C CA . ALA A 1 182 ? -29.598 5.915 18.361 1.00 70.19 182 ALA A CA 1
ATOM 1291 C C . ALA A 1 182 ? -29.162 4.878 19.399 1.00 70.19 182 ALA A C 1
ATOM 1293 O O . ALA A 1 182 ? -29.009 3.697 19.088 1.00 70.19 182 ALA A O 1
ATOM 1294 N N . THR A 1 183 ? -28.944 5.312 20.637 1.00 67.31 183 THR A N 1
ATOM 1295 C CA . THR A 1 183 ? -28.883 4.395 21.774 1.00 67.31 183 THR A CA 1
ATOM 1296 C C . THR A 1 183 ? -30.279 3.807 21.952 1.00 67.31 183 THR A C 1
ATOM 1298 O O . THR A 1 183 ? -31.156 4.449 22.529 1.00 67.31 183 THR A O 1
ATOM 1301 N N . GLU A 1 184 ? -30.517 2.598 21.444 1.00 68.62 184 GLU A N 1
ATOM 1302 C CA . GLU A 1 184 ? -31.703 1.851 21.854 1.00 68.62 184 GLU A CA 1
ATOM 1303 C C . GLU A 1 184 ? -31.641 1.645 23.369 1.00 68.62 184 GLU A C 1
ATOM 1305 O O . GLU A 1 184 ? -30.670 1.112 23.916 1.00 68.62 184 GLU A O 1
ATOM 1310 N N . THR A 1 185 ? -32.684 2.080 24.069 1.00 67.38 185 THR A N 1
ATOM 1311 C CA . THR A 1 185 ? -32.858 1.843 25.500 1.00 67.38 185 THR A CA 1
ATOM 1312 C C . THR A 1 185 ? -33.327 0.410 25.720 1.00 67.38 185 THR A C 1
ATOM 1314 O O . THR A 1 185 ? -34.470 0.138 26.080 1.00 67.38 185 THR A O 1
ATOM 1317 N N . VAL A 1 186 ? -32.427 -0.545 25.499 1.00 73.25 186 VAL A N 1
ATOM 1318 C CA . VAL A 1 186 ? -32.668 -1.940 25.867 1.00 73.25 186 VAL A CA 1
ATOM 1319 C C . VAL A 1 186 ? -32.519 -2.061 27.380 1.00 73.25 186 VAL A C 1
ATOM 1321 O O . VAL A 1 186 ? -31.513 -1.632 27.941 1.00 73.25 186 VAL A O 1
ATOM 1324 N N . THR A 1 187 ? -33.500 -2.664 28.056 1.00 81.56 187 THR A N 1
ATOM 1325 C CA . THR A 1 187 ? -33.334 -3.048 29.466 1.00 81.56 187 THR A CA 1
ATOM 1326 C C . THR A 1 187 ? -32.393 -4.252 29.514 1.00 81.56 187 THR A C 1
ATOM 1328 O O . THR A 1 187 ? -32.768 -5.327 29.039 1.00 81.56 187 THR A O 1
ATOM 1331 N N . PRO A 1 188 ? -31.160 -4.115 30.030 1.00 77.75 188 PRO A N 1
ATOM 1332 C CA . PRO A 1 188 ? -30.195 -5.196 29.951 1.00 77.75 188 PRO A CA 1
ATOM 1333 C C . PRO A 1 188 ? -30.589 -6.324 30.910 1.00 77.75 188 PRO A C 1
ATOM 1335 O O . PRO A 1 188 ? -30.811 -6.095 32.098 1.00 77.75 188 PRO A O 1
ATOM 1338 N N . ALA A 1 189 ? -30.610 -7.564 30.413 1.00 85.25 189 ALA A N 1
ATOM 1339 C CA . ALA A 1 189 ? -30.903 -8.745 31.232 1.00 85.25 189 ALA A CA 1
ATOM 1340 C C . ALA A 1 189 ? -29.867 -8.966 32.355 1.00 85.25 189 ALA A C 1
ATOM 1342 O O . ALA A 1 189 ? -30.158 -9.609 33.362 1.00 85.25 189 ALA A O 1
ATOM 1343 N N . ARG A 1 190 ? -28.642 -8.445 32.184 1.00 88.44 190 ARG A N 1
ATOM 1344 C CA . ARG A 1 190 ? -27.560 -8.460 33.178 1.00 88.44 190 ARG A CA 1
ATOM 1345 C C . ARG A 1 190 ? -26.726 -7.188 33.084 1.00 88.44 190 ARG A C 1
ATOM 1347 O O . ARG A 1 190 ? -26.534 -6.645 32.001 1.00 88.44 190 ARG A O 1
ATOM 1354 N N . ARG A 1 191 ? -26.172 -6.752 34.216 1.00 89.06 191 ARG A N 1
ATOM 1355 C CA . ARG A 1 191 ? -25.190 -5.661 34.251 1.00 89.06 191 ARG A CA 1
ATOM 1356 C C . ARG A 1 191 ? -23.845 -6.175 33.740 1.00 89.06 191 ARG A C 1
ATOM 1358 O O . ARG A 1 191 ? -23.341 -7.175 34.243 1.00 89.06 191 ARG A O 1
ATOM 1365 N N . VAL A 1 192 ? -23.271 -5.475 32.769 1.00 89.94 192 VAL A N 1
ATOM 1366 C CA . VAL A 1 192 ? -21.940 -5.749 32.214 1.00 89.94 192 VAL A CA 1
ATOM 1367 C C . VAL A 1 192 ? -21.088 -4.500 32.402 1.00 89.94 192 VAL A C 1
ATOM 1369 O O . VAL A 1 192 ? -21.555 -3.394 32.142 1.00 89.94 192 VAL A O 1
ATOM 1372 N N . ILE A 1 193 ? -19.851 -4.679 32.864 1.00 91.75 193 ILE A N 1
ATOM 1373 C CA . ILE A 1 193 ? -18.853 -3.610 32.953 1.00 91.75 193 ILE A CA 1
ATOM 1374 C C . ILE A 1 193 ? -17.747 -3.944 31.961 1.00 91.75 193 ILE A C 1
ATOM 1376 O O . ILE A 1 193 ? -17.146 -5.016 32.041 1.00 91.75 193 ILE A O 1
ATOM 1380 N N . LEU A 1 194 ? -17.482 -3.019 31.042 1.00 92.38 194 LEU A N 1
ATOM 1381 C CA . LEU A 1 194 ? -16.345 -3.082 30.136 1.00 92.38 194 LEU A CA 1
ATOM 1382 C C . LEU A 1 194 ? -15.279 -2.095 30.613 1.00 92.38 194 LEU A C 1
ATOM 1384 O O . LEU A 1 194 ? -15.552 -0.905 30.747 1.00 92.38 194 LEU A O 1
ATOM 1388 N N . VAL A 1 195 ? -14.068 -2.594 30.859 1.00 93.31 195 VAL A N 1
ATOM 1389 C CA . VAL A 1 195 ? -12.895 -1.781 31.199 1.00 93.31 195 VAL A CA 1
ATOM 1390 C C . VAL A 1 195 ? -11.881 -1.953 30.082 1.00 93.31 195 VAL A C 1
ATOM 1392 O O . VAL A 1 195 ? -11.419 -3.067 29.843 1.00 93.31 195 VAL A O 1
ATOM 1395 N N . GLY A 1 196 ? -11.537 -0.865 29.399 1.00 91.94 196 GLY A N 1
ATOM 1396 C CA . GLY A 1 196 ? -10.443 -0.864 28.433 1.00 91.94 196 GLY A CA 1
ATOM 1397 C C . GLY A 1 196 ? -9.267 -0.039 28.949 1.00 91.94 196 GLY A C 1
ATOM 1398 O O . GLY A 1 196 ? -9.457 0.999 29.582 1.00 91.94 196 GLY A O 1
ATOM 1399 N N . ILE A 1 197 ? -8.057 -0.532 28.699 1.00 93.12 197 ILE A N 1
ATOM 1400 C CA . ILE A 1 197 ? -6.796 0.096 29.097 1.00 93.12 197 ILE A CA 1
ATOM 1401 C C . ILE A 1 197 ? -5.955 0.228 27.832 1.00 93.12 197 ILE A C 1
ATOM 1403 O O . ILE A 1 197 ? -5.601 -0.781 27.221 1.00 93.12 197 ILE A O 1
ATOM 1407 N N . ASP A 1 198 ? -5.669 1.463 27.428 1.00 91.81 198 ASP A N 1
ATOM 1408 C CA . ASP A 1 198 ? -4.909 1.720 26.207 1.00 91.81 198 ASP A CA 1
ATOM 1409 C C . ASP A 1 198 ? -3.435 1.313 26.374 1.00 91.81 198 ASP A C 1
ATOM 1411 O O . ASP A 1 198 ? -2.846 1.469 27.445 1.00 91.81 198 ASP A O 1
ATOM 1415 N N . GLY A 1 199 ? -2.849 0.743 25.322 1.00 89.69 199 GLY A N 1
ATOM 1416 C CA . GLY A 1 199 ? -1.458 0.282 25.310 1.00 89.69 199 GLY A CA 1
ATOM 1417 C C . GLY A 1 199 ? -1.136 -0.942 26.183 1.00 89.69 199 GLY A C 1
ATOM 1418 O O . GLY A 1 199 ? 0.034 -1.319 26.261 1.00 89.69 199 GLY A O 1
ATOM 1419 N N . LEU A 1 200 ? -2.122 -1.588 26.824 1.00 91.75 200 LEU A N 1
ATOM 1420 C CA . LEU A 1 200 ? -1.885 -2.756 27.680 1.00 91.75 200 LEU A CA 1
ATOM 1421 C C . LEU A 1 200 ? -1.937 -4.075 26.895 1.00 91.75 200 LEU A C 1
ATOM 1423 O O . LEU A 1 200 ? -2.982 -4.499 26.405 1.00 91.75 200 LEU A O 1
ATOM 1427 N N . SER A 1 201 ? -0.808 -4.778 26.838 1.00 92.75 201 SER A N 1
ATOM 1428 C CA . SER A 1 201 ? -0.714 -6.114 26.245 1.00 92.75 201 SER A CA 1
ATOM 1429 C C . SER A 1 201 ? -0.927 -7.233 27.272 1.00 92.75 201 SER A C 1
ATOM 1431 O O . SER A 1 201 ? -0.557 -7.126 28.445 1.00 92.75 201 SER A O 1
ATOM 1433 N N . LEU A 1 202 ? -1.432 -8.384 26.810 1.00 94.06 202 LEU A N 1
ATOM 1434 C CA . LEU A 1 202 ? -1.534 -9.590 27.643 1.00 94.06 202 LEU A CA 1
ATOM 1435 C C . LEU A 1 202 ? -0.160 -10.071 28.151 1.00 94.06 202 LEU A C 1
ATOM 1437 O O . LEU A 1 202 ? -0.079 -10.665 29.225 1.00 94.06 202 LEU A O 1
ATOM 1441 N N . GLY A 1 203 ? 0.916 -9.807 27.401 1.00 95.56 203 GLY A N 1
ATOM 1442 C CA . GLY A 1 203 ? 2.286 -10.119 27.813 1.00 95.56 203 GLY A CA 1
ATOM 1443 C C . GLY A 1 203 ? 2.701 -9.353 29.070 1.00 95.56 203 GLY A C 1
ATOM 1444 O O . GLY A 1 203 ? 3.149 -9.970 30.033 1.00 95.56 203 GLY A O 1
ATOM 1445 N N . GLN A 1 204 ? 2.448 -8.041 29.105 1.00 95.94 204 GLN A N 1
ATOM 1446 C CA . GLN A 1 204 ? 2.714 -7.205 30.284 1.00 95.94 204 GLN A CA 1
ATOM 1447 C C . GLN A 1 204 ? 1.901 -7.656 31.503 1.00 95.94 204 GLN A C 1
ATOM 1449 O O . GLN A 1 204 ? 2.434 -7.716 32.610 1.00 95.94 204 GLN A O 1
ATOM 1454 N N . ILE A 1 205 ? 0.631 -8.035 31.306 1.00 96.56 205 ILE A N 1
ATOM 1455 C CA . ILE A 1 205 ? -0.196 -8.580 32.393 1.00 96.56 205 ILE A CA 1
ATOM 1456 C C . ILE A 1 205 ? 0.418 -9.880 32.931 1.00 96.56 205 ILE A C 1
ATOM 1458 O O . ILE A 1 205 ? 0.591 -10.019 34.140 1.00 96.56 205 ILE A O 1
ATOM 1462 N N . ARG A 1 206 ? 0.779 -10.826 32.054 1.00 96.50 206 ARG A N 1
ATOM 1463 C CA . ARG A 1 206 ? 1.377 -12.114 32.451 1.00 96.50 206 ARG A CA 1
ATOM 1464 C C . ARG A 1 206 ? 2.672 -11.929 33.234 1.00 96.50 206 ARG A C 1
ATOM 1466 O O . ARG A 1 206 ? 2.844 -12.563 34.271 1.00 96.50 206 ARG A O 1
ATOM 1473 N N . GLU A 1 207 ? 3.548 -11.049 32.767 1.00 97.31 207 GLU A N 1
ATOM 1474 C CA . GLU A 1 207 ? 4.805 -10.742 33.445 1.00 97.31 207 GLU A CA 1
ATOM 1475 C C . GLU A 1 207 ? 4.566 -10.107 34.825 1.00 97.31 207 GLU A C 1
ATOM 1477 O O . GLU A 1 207 ? 5.167 -10.523 35.817 1.00 97.31 207 GLU A O 1
ATOM 1482 N N . GLY A 1 208 ? 3.643 -9.144 34.918 1.00 97.50 208 GLY A N 1
ATOM 1483 C CA . GLY A 1 208 ? 3.285 -8.507 36.185 1.00 97.50 208 GLY A CA 1
ATOM 1484 C C . GLY A 1 208 ? 2.640 -9.473 37.186 1.00 97.50 208 GLY A C 1
ATOM 1485 O O . GLY A 1 208 ? 2.912 -9.390 38.383 1.00 97.50 208 GLY A O 1
ATOM 1486 N N . VAL A 1 209 ? 1.834 -10.430 36.714 1.00 97.94 209 VAL A N 1
ATOM 1487 C CA . VAL A 1 209 ? 1.277 -11.510 37.547 1.00 97.94 209 VAL A CA 1
ATOM 1488 C C . VAL A 1 209 ? 2.380 -12.453 38.031 1.00 97.94 209 VAL A C 1
ATOM 1490 O O . VAL A 1 209 ? 2.407 -12.779 39.215 1.00 97.94 209 VAL A O 1
ATOM 1493 N N . ALA A 1 210 ? 3.303 -12.860 37.153 1.00 97.44 210 ALA A N 1
ATOM 1494 C CA . ALA A 1 210 ? 4.408 -13.755 37.503 1.00 97.44 210 ALA A CA 1
ATOM 1495 C C . ALA A 1 210 ? 5.346 -13.147 38.560 1.00 97.44 210 ALA A C 1
ATOM 1497 O O . ALA A 1 210 ? 5.830 -13.857 39.437 1.00 97.44 210 ALA A O 1
ATOM 1498 N N . ARG A 1 211 ? 5.544 -11.823 38.523 1.00 97.94 211 ARG A N 1
ATOM 1499 C CA . ARG A 1 211 ? 6.297 -11.066 39.538 1.00 97.94 211 ARG A CA 1
ATOM 1500 C C . ARG A 1 211 ? 5.507 -10.776 40.823 1.00 97.94 211 ARG A C 1
ATOM 1502 O O . ARG A 1 211 ? 6.032 -10.120 41.715 1.00 97.94 211 ARG A O 1
ATOM 1509 N N . GLY A 1 212 ? 4.247 -11.205 40.919 1.00 97.31 212 GLY A N 1
ATOM 1510 C CA . GLY A 1 212 ? 3.373 -10.932 42.066 1.00 97.31 212 GLY A CA 1
ATOM 1511 C C . GLY A 1 212 ? 2.829 -9.498 42.146 1.00 97.31 212 GLY A C 1
ATOM 1512 O O . GLY A 1 212 ? 2.123 -9.175 43.096 1.00 97.31 212 GLY A O 1
ATOM 1513 N N . GLY A 1 213 ? 3.104 -8.642 41.154 1.00 97.31 213 GLY A N 1
ATOM 1514 C CA . GLY A 1 213 ? 2.707 -7.227 41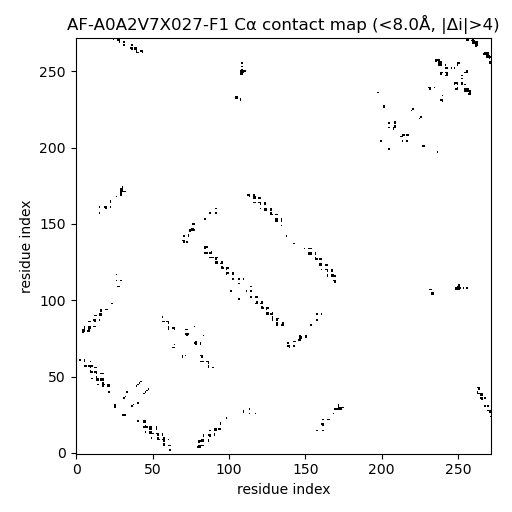.145 1.00 97.31 213 GLY A CA 1
ATOM 1515 C C . GLY A 1 213 ? 1.263 -6.961 40.705 1.00 97.31 213 GLY A C 1
ATOM 1516 O O . GLY A 1 213 ? 0.747 -5.874 40.940 1.00 97.31 213 GLY A O 1
ATOM 1517 N N . LEU A 1 214 ? 0.591 -7.940 40.083 1.00 97.62 214 LEU A N 1
ATOM 1518 C CA . LEU A 1 214 ? -0.792 -7.820 39.590 1.00 97.62 214 LEU A CA 1
ATOM 1519 C C . LEU A 1 214 ? -1.726 -8.912 40.165 1.00 97.62 214 LEU A C 1
ATOM 1521 O O . LEU A 1 214 ? -2.282 -9.716 39.410 1.00 97.62 214 LEU A O 1
ATOM 1525 N N . PRO A 1 215 ? -1.941 -8.973 41.494 1.00 96.75 215 PRO A N 1
ATOM 1526 C CA . PRO A 1 215 ? -2.670 -10.073 42.137 1.00 96.75 215 PRO A CA 1
ATOM 1527 C C . PRO A 1 215 ? -4.136 -10.194 41.685 1.00 96.75 215 PRO A C 1
ATOM 1529 O O . PRO A 1 215 ? -4.632 -11.309 41.505 1.00 96.75 215 PRO A O 1
ATOM 1532 N N . VAL A 1 216 ? -4.816 -9.065 41.435 1.00 96.81 216 VAL A N 1
ATOM 1533 C CA . VAL A 1 216 ? -6.215 -9.034 40.965 1.00 96.81 216 VAL A CA 1
ATOM 1534 C C . VAL A 1 216 ? -6.341 -9.612 39.554 1.00 96.81 216 VAL A C 1
ATOM 1536 O O . VAL A 1 216 ? -7.170 -10.494 39.328 1.00 96.81 216 VAL A O 1
ATOM 1539 N N . PHE A 1 217 ? -5.475 -9.202 38.619 1.00 96.75 217 PHE A N 1
ATOM 1540 C CA . PHE A 1 217 ? -5.435 -9.799 37.279 1.00 96.75 217 PHE A CA 1
ATOM 1541 C C . PHE A 1 217 ? -5.107 -11.294 37.344 1.00 96.75 217 PHE A C 1
ATOM 1543 O O . PHE A 1 217 ? -5.743 -12.087 36.655 1.00 96.75 217 PHE A O 1
ATOM 1550 N N . GLY A 1 218 ? -4.193 -11.705 38.230 1.00 97.38 218 GLY A N 1
ATOM 1551 C CA . GLY A 1 218 ? -3.885 -13.118 38.451 1.00 97.38 218 GLY A CA 1
ATOM 1552 C C . GLY A 1 218 ? -5.104 -13.928 38.908 1.00 97.38 218 GLY A C 1
ATOM 1553 O O . GLY A 1 218 ? -5.324 -15.039 38.427 1.00 97.38 218 GLY A O 1
ATOM 1554 N N . GLN A 1 219 ? -5.934 -13.380 39.801 1.00 97.75 219 GLN A N 1
ATOM 1555 C CA . GLN A 1 219 ? -7.190 -14.013 40.211 1.00 97.75 219 GLN A CA 1
ATOM 1556 C C . GLN A 1 219 ? -8.205 -14.082 39.062 1.00 97.75 219 GLN A C 1
ATOM 1558 O O . GLN A 1 219 ? -8.820 -15.134 38.871 1.00 97.75 219 GLN A O 1
ATOM 1563 N N . MET A 1 220 ? -8.361 -13.001 38.290 1.00 96.62 220 MET A N 1
ATOM 1564 C CA . MET A 1 220 ? -9.249 -12.962 37.120 1.00 96.62 220 MET A CA 1
ATOM 1565 C C . MET A 1 220 ? -8.841 -14.000 36.070 1.00 96.62 220 MET A C 1
ATOM 1567 O O . MET A 1 220 ? -9.689 -14.740 35.584 1.00 96.62 220 MET A O 1
ATOM 1571 N N . MET A 1 221 ? -7.545 -14.128 35.780 1.00 96.12 221 MET A N 1
ATOM 1572 C CA . MET A 1 221 ? -7.029 -15.107 34.820 1.00 96.12 221 MET A CA 1
ATOM 1573 C C . MET A 1 221 ? -7.250 -16.560 35.260 1.00 96.12 221 MET A C 1
ATOM 1575 O O . MET A 1 221 ? -7.461 -17.407 34.398 1.00 96.12 221 MET A O 1
ATOM 1579 N N . ARG A 1 222 ? -7.213 -16.856 36.572 1.00 97.06 222 ARG A N 1
ATOM 1580 C CA . ARG A 1 222 ? -7.477 -18.207 37.113 1.00 97.06 222 ARG A CA 1
ATOM 1581 C C . ARG A 1 222 ? -8.960 -18.575 37.147 1.00 97.06 222 ARG A C 1
ATOM 1583 O O . ARG A 1 222 ? -9.284 -19.752 37.056 1.00 97.06 222 ARG A O 1
ATOM 1590 N N . ARG A 1 223 ? -9.845 -17.599 37.372 1.00 98.00 223 ARG A N 1
ATOM 1591 C CA . ARG A 1 223 ? -11.291 -17.828 37.567 1.00 98.00 223 ARG A CA 1
ATOM 1592 C C . ARG A 1 223 ? -12.138 -17.527 36.330 1.00 98.00 223 ARG A C 1
ATOM 1594 O O . ARG A 1 223 ? -13.318 -17.857 36.322 1.00 98.00 223 ARG A O 1
ATOM 1601 N N . GLY A 1 224 ? -11.562 -16.868 35.330 1.00 96.00 224 GLY A N 1
ATOM 1602 C CA . GLY A 1 224 ? -12.233 -16.460 34.101 1.00 96.00 224 GLY A CA 1
ATOM 1603 C C . GLY A 1 224 ? -11.516 -16.958 32.850 1.00 96.00 224 GLY A C 1
ATOM 1604 O O . GLY A 1 224 ? -10.674 -17.851 32.901 1.00 96.00 224 GLY A O 1
ATOM 1605 N N . ALA A 1 225 ? -11.850 -16.351 31.714 1.00 95.62 225 ALA A N 1
ATOM 1606 C CA . ALA A 1 225 ? -11.221 -16.625 30.428 1.00 95.62 225 ALA A CA 1
ATOM 1607 C C . ALA A 1 225 ? -10.279 -15.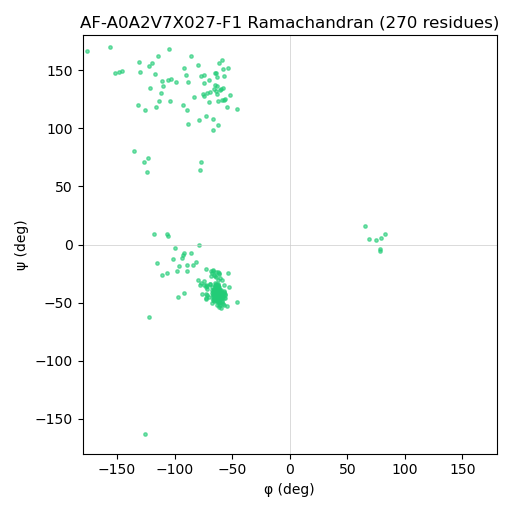481 30.037 1.00 95.62 225 ALA A C 1
ATOM 1609 O O . ALA A 1 225 ? -10.583 -14.309 30.257 1.00 95.62 225 ALA A O 1
ATOM 1610 N N . HIS A 1 226 ? -9.137 -15.821 29.445 1.00 95.19 226 HIS A N 1
ATOM 1611 C CA . HIS A 1 226 ? -8.186 -14.846 28.925 1.00 95.19 226 HIS A CA 1
ATOM 1612 C C . HIS A 1 226 ? -7.452 -15.418 27.708 1.00 95.19 226 HIS A C 1
ATOM 1614 O O . HIS A 1 226 ? -7.197 -16.618 27.629 1.00 95.19 226 HIS A O 1
ATOM 1620 N N . GLY A 1 227 ? -7.081 -14.557 26.766 1.00 94.00 227 GLY A N 1
ATOM 1621 C CA . GLY A 1 227 ? -6.384 -14.957 25.548 1.00 94.00 227 GLY A CA 1
ATOM 1622 C C . GLY A 1 227 ? -5.992 -13.750 24.699 1.00 94.00 227 GLY A C 1
ATOM 1623 O O . GLY A 1 227 ? -6.444 -12.638 24.979 1.00 94.00 227 GLY A O 1
ATOM 1624 N N . PRO A 1 228 ? -5.115 -13.934 23.698 1.00 92.62 228 PRO A N 1
ATOM 1625 C CA . PRO A 1 228 ? -4.813 -12.873 22.750 1.00 92.62 228 PRO A CA 1
ATOM 1626 C C . PRO A 1 228 ? -6.078 -12.503 21.967 1.00 92.62 228 PRO A C 1
ATOM 1628 O O . PRO A 1 228 ? -6.804 -13.380 21.503 1.00 92.62 228 PRO A O 1
ATOM 1631 N N . LEU A 1 229 ? -6.311 -11.203 21.795 1.00 90.12 229 LEU A N 1
ATOM 1632 C CA . LEU A 1 229 ? -7.368 -10.676 20.939 1.00 90.12 229 LEU A CA 1
ATOM 1633 C C . LEU A 1 229 ? -6.723 -9.979 19.741 1.00 90.12 229 LEU A C 1
ATOM 1635 O O . LEU A 1 229 ? -5.806 -9.173 19.906 1.00 90.12 229 LEU A O 1
ATOM 1639 N N . ALA A 1 230 ? -7.177 -10.313 18.532 1.00 89.56 230 ALA A N 1
ATOM 1640 C CA . ALA A 1 230 ? -6.716 -9.633 17.330 1.00 89.56 230 ALA A CA 1
ATOM 1641 C C . ALA A 1 230 ? -7.149 -8.160 17.365 1.00 89.56 230 ALA A C 1
ATOM 1643 O O . ALA A 1 230 ? -8.285 -7.851 17.715 1.00 89.56 230 ALA A O 1
ATOM 1644 N N . THR A 1 231 ? -6.240 -7.263 16.984 1.00 91.44 231 THR A N 1
ATOM 1645 C CA . THR A 1 231 ? -6.514 -5.825 16.881 1.00 91.44 231 THR A CA 1
ATOM 1646 C C . THR A 1 231 ? -6.660 -5.386 15.425 1.00 91.44 231 THR A C 1
ATOM 1648 O O . THR A 1 231 ? -6.327 -6.126 14.491 1.00 91.44 231 THR A O 1
ATOM 1651 N N . LEU A 1 232 ? -7.154 -4.167 15.236 1.00 93.00 232 LEU A N 1
ATOM 1652 C CA . LEU A 1 232 ? -7.232 -3.508 13.941 1.00 93.00 232 LEU A CA 1
ATOM 1653 C C . LEU A 1 232 ? -5.874 -2.914 13.556 1.00 93.00 232 LEU A C 1
ATOM 1655 O O . LEU A 1 232 ? -5.038 -2.616 14.408 1.00 93.00 232 LEU A O 1
ATOM 1659 N N . ARG A 1 233 ? -5.654 -2.763 12.248 1.00 91.00 233 ARG A N 1
ATOM 1660 C CA . ARG A 1 233 ? -4.494 -2.066 11.688 1.00 91.00 233 ARG A CA 1
ATOM 1661 C C . ARG A 1 233 ? -4.974 -0.839 10.896 1.00 91.00 233 ARG A C 1
ATOM 1663 O O . ARG A 1 233 ? -6.043 -0.933 10.289 1.00 91.00 233 ARG A O 1
ATOM 1670 N N . PRO A 1 234 ? -4.199 0.261 10.885 1.00 90.12 234 PRO A N 1
ATOM 1671 C CA . PRO A 1 234 ? -3.154 0.598 11.862 1.00 90.12 234 PRO A CA 1
ATOM 1672 C C . PRO A 1 234 ? -3.685 0.576 13.306 1.00 90.12 234 PRO A C 1
ATOM 1674 O O . PRO A 1 234 ? -4.882 0.758 13.527 1.00 90.12 234 PRO A O 1
ATOM 1677 N N . THR A 1 235 ? -2.817 0.294 14.283 1.00 92.25 235 THR A N 1
ATOM 1678 C CA . THR A 1 235 ? -3.207 0.167 15.701 1.00 92.25 235 THR A CA 1
ATOM 1679 C C . THR A 1 235 ? -3.400 1.550 16.333 1.00 92.25 235 THR A C 1
ATOM 1681 O O . THR A 1 235 ? -2.645 1.958 17.211 1.00 92.25 235 THR A O 1
ATOM 1684 N N . GLU A 1 236 ? -4.383 2.300 15.838 1.00 92.31 236 GLU A N 1
ATOM 1685 C CA . GLU A 1 236 ? -4.734 3.637 16.315 1.00 92.31 236 GLU A CA 1
ATOM 1686 C C . GLU A 1 236 ? -5.929 3.582 17.273 1.00 92.31 236 GLU A C 1
ATOM 1688 O O . GLU A 1 236 ? -6.899 2.856 17.045 1.00 92.31 236 GLU A O 1
ATOM 1693 N N . ALA A 1 237 ? -5.881 4.377 18.344 1.00 93.38 237 ALA A N 1
ATOM 1694 C CA . ALA A 1 237 ? -6.913 4.366 19.375 1.00 93.38 237 ALA A CA 1
ATOM 1695 C C . ALA A 1 237 ? -8.318 4.753 18.843 1.00 93.38 237 ALA A C 1
ATOM 1697 O O . ALA A 1 237 ? -9.263 4.023 19.144 1.00 93.38 237 ALA A O 1
ATOM 1698 N N . PRO A 1 238 ? -8.510 5.809 18.019 1.00 94.19 238 PRO A N 1
ATOM 1699 C CA . PRO A 1 238 ? -9.836 6.220 17.555 1.00 94.19 238 PRO A CA 1
ATOM 1700 C C . PRO A 1 238 ? -10.613 5.138 16.793 1.00 94.19 238 PRO A C 1
ATOM 1702 O O . PRO A 1 238 ? -11.759 4.881 17.180 1.00 94.19 238 PRO A O 1
ATOM 1705 N N . PRO A 1 239 ? -10.054 4.466 15.759 1.00 94.56 239 PRO A N 1
ATOM 1706 C CA . PRO A 1 239 ? -10.773 3.383 15.097 1.00 94.56 239 PRO A CA 1
ATOM 1707 C C . PRO A 1 239 ? -11.059 2.222 16.055 1.00 94.56 239 PRO A C 1
ATOM 1709 O O . PRO A 1 239 ? -12.183 1.731 16.078 1.00 94.56 239 PRO A O 1
ATOM 1712 N N . ILE A 1 240 ? -10.094 1.825 16.895 1.00 95.06 240 ILE A N 1
ATOM 1713 C CA . ILE A 1 240 ? -10.250 0.695 17.825 1.00 95.06 240 ILE A CA 1
ATOM 1714 C C . ILE A 1 240 ? -11.356 0.958 18.851 1.00 95.06 240 ILE A C 1
ATOM 1716 O O . ILE A 1 240 ? -12.265 0.143 18.993 1.00 95.06 240 ILE A O 1
ATOM 1720 N N . TRP A 1 241 ? -11.321 2.094 19.548 1.00 94.75 241 TRP A N 1
ATOM 1721 C CA . TRP A 1 241 ? -12.320 2.428 20.566 1.00 94.75 241 TRP A CA 1
ATOM 1722 C C . TRP A 1 241 ? -13.713 2.605 19.976 1.00 94.75 241 TRP A C 1
ATOM 1724 O O . TRP A 1 241 ? -14.693 2.146 20.563 1.00 94.75 241 TRP A O 1
ATOM 1734 N N . THR A 1 242 ? -13.808 3.201 18.787 1.00 93.44 242 THR A N 1
ATOM 1735 C CA . THR A 1 242 ? -15.094 3.327 18.093 1.00 93.44 242 THR A CA 1
ATOM 1736 C C . THR A 1 242 ? -15.627 1.954 17.683 1.00 93.44 242 THR A C 1
ATOM 1738 O O . THR A 1 242 ? -16.816 1.690 17.850 1.00 93.44 242 THR A O 1
ATOM 1741 N N . SER A 1 243 ? -14.767 1.040 17.225 1.00 94.25 243 SER A N 1
ATOM 1742 C CA . SER A 1 243 ? -15.159 -0.343 16.935 1.00 94.25 243 SER A CA 1
ATOM 1743 C C . SER A 1 243 ? -15.607 -1.101 18.190 1.00 94.25 243 SER A C 1
ATOM 1745 O O . SER A 1 243 ? -16.601 -1.819 18.138 1.00 94.25 243 SER A O 1
ATOM 1747 N N . ILE A 1 244 ? -14.937 -0.908 19.334 1.00 93.88 244 ILE A N 1
ATOM 1748 C CA . ILE A 1 244 ? -15.349 -1.487 20.626 1.00 93.88 244 ILE A CA 1
ATOM 1749 C C . ILE A 1 244 ? -16.740 -0.984 21.027 1.00 93.88 244 ILE A C 1
ATOM 1751 O O . ILE A 1 244 ? -17.580 -1.774 21.449 1.00 93.88 244 ILE A O 1
ATOM 1755 N N . PHE A 1 245 ? -16.991 0.320 20.883 1.00 90.50 245 PHE A N 1
ATOM 1756 C CA . PHE A 1 245 ? -18.259 0.933 21.278 1.00 90.50 245 PHE A CA 1
ATOM 1757 C C . PHE A 1 245 ? -19.420 0.562 20.345 1.00 90.50 245 PHE A C 1
ATOM 1759 O O . PHE A 1 245 ? -20.539 0.346 20.799 1.00 90.50 245 PHE A O 1
ATOM 1766 N N . THR A 1 246 ? -19.163 0.484 19.038 1.00 89.69 246 THR A N 1
ATOM 1767 C CA . THR A 1 246 ? -20.209 0.290 18.018 1.00 89.69 246 THR A CA 1
ATOM 1768 C C . THR A 1 246 ? -20.393 -1.163 17.583 1.00 89.69 246 THR A C 1
ATOM 1770 O O . THR A 1 246 ? -21.404 -1.489 16.964 1.00 89.69 246 THR A O 1
ATOM 1773 N N . GLY A 1 247 ? -19.413 -2.036 17.837 1.00 91.50 247 GLY A N 1
ATOM 1774 C CA . GLY A 1 247 ? -19.368 -3.390 17.278 1.00 91.50 247 GLY A CA 1
ATOM 1775 C C . GLY A 1 247 ? -19.196 -3.428 15.751 1.00 91.50 247 GLY A C 1
ATOM 1776 O O . GLY A 1 247 ? -19.467 -4.455 15.130 1.00 91.50 247 GLY A O 1
ATOM 1777 N N . ARG A 1 248 ? -18.790 -2.315 15.126 1.00 91.94 248 ARG A N 1
ATOM 1778 C CA . ARG A 1 248 ? -18.618 -2.160 13.671 1.00 91.94 248 ARG A CA 1
ATOM 1779 C C . ARG A 1 248 ? -17.152 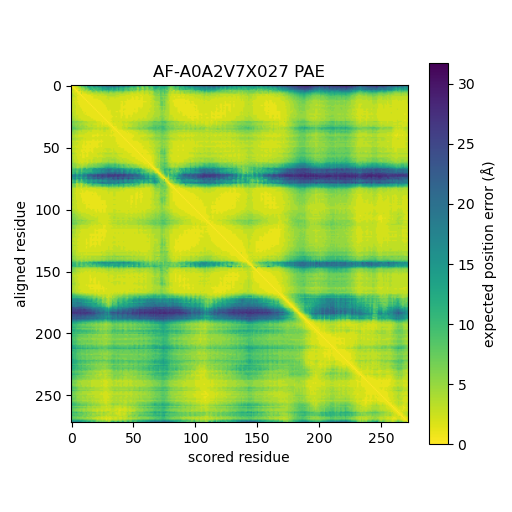-1.930 13.308 1.00 91.94 248 ARG A C 1
ATOM 1781 O O . ARG A 1 248 ? -16.365 -1.568 14.172 1.00 91.94 248 ARG A O 1
ATOM 1788 N N . LEU A 1 249 ? -16.778 -2.124 12.041 1.00 93.56 249 LEU A N 1
ATOM 1789 C CA . LEU A 1 249 ? -15.409 -1.867 11.568 1.00 93.56 249 LEU A CA 1
ATOM 1790 C C . LEU A 1 249 ? -15.208 -0.392 11.167 1.00 93.56 249 LEU A C 1
ATOM 1792 O O . LEU A 1 249 ? -16.191 0.287 10.858 1.00 93.56 249 LEU A O 1
ATOM 1796 N N . PRO A 1 250 ? -13.954 0.099 11.064 1.00 93.88 250 PRO A N 1
ATOM 1797 C CA . PRO A 1 250 ? -13.653 1.481 10.673 1.00 93.88 250 PRO A CA 1
ATOM 1798 C C . PRO A 1 250 ? -14.296 1.953 9.371 1.00 93.88 250 PRO A C 1
ATOM 1800 O O . PRO A 1 250 ? -14.740 3.095 9.276 1.00 93.88 250 PRO A O 1
ATOM 1803 N N . ARG A 1 251 ? -14.411 1.072 8.375 1.00 90.56 251 ARG A N 1
ATOM 1804 C CA . ARG A 1 251 ? -15.111 1.357 7.116 1.00 90.56 251 ARG A CA 1
ATOM 1805 C C . ARG A 1 251 ? -16.619 1.573 7.285 1.00 90.56 251 ARG A C 1
ATOM 1807 O O . ARG A 1 251 ? -17.203 2.273 6.468 1.00 90.56 251 ARG A O 1
ATOM 1814 N N . ASP A 1 252 ? -17.226 1.002 8.326 1.00 89.50 252 ASP A N 1
ATOM 1815 C CA . ASP A 1 252 ? -18.669 1.060 8.578 1.00 89.50 252 ASP A CA 1
ATOM 1816 C C . ASP A 1 252 ? -19.033 2.252 9.476 1.00 89.50 252 ASP A C 1
ATOM 1818 O O . ASP A 1 252 ? -20.026 2.931 9.230 1.00 89.50 252 ASP A O 1
ATOM 1822 N N . HIS A 1 253 ? -18.234 2.520 10.518 1.00 89.75 253 HIS A N 1
ATOM 1823 C CA . HIS A 1 253 ? -18.468 3.646 11.434 1.00 89.75 253 HIS A CA 1
ATOM 1824 C C . HIS A 1 253 ? -17.740 4.941 11.024 1.00 89.75 253 HIS A C 1
ATOM 1826 O O . HIS A 1 253 ? -17.949 5.982 11.639 1.00 89.75 253 HIS A O 1
ATOM 1832 N N . GLY A 1 254 ? -16.868 4.901 10.012 1.00 89.44 254 GLY A N 1
ATOM 1833 C CA . GLY A 1 254 ? -16.239 6.076 9.393 1.00 89.44 254 GLY A CA 1
ATOM 1834 C C . GLY A 1 254 ? -15.065 6.704 10.158 1.00 89.44 254 GLY A C 1
ATOM 1835 O O .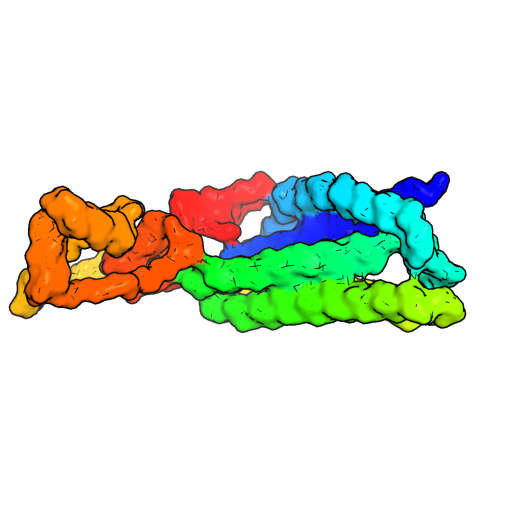 GLY A 1 254 ? -14.399 7.587 9.624 1.00 89.44 254 GLY A O 1
ATOM 1836 N N . VAL A 1 255 ? -14.759 6.242 11.373 1.00 91.62 255 VAL A N 1
ATOM 1837 C CA . VAL A 1 255 ? -13.601 6.714 12.158 1.00 91.62 255 VAL A CA 1
ATOM 1838 C C . VAL A 1 255 ? -12.386 5.870 11.789 1.00 91.62 255 VAL A C 1
ATOM 1840 O O . VAL A 1 255 ? -12.288 4.722 12.212 1.00 91.62 255 VAL A O 1
ATOM 1843 N N . LYS A 1 256 ? -11.479 6.427 10.980 1.00 91.94 256 LYS A N 1
ATOM 1844 C CA . LYS A 1 256 ? -10.359 5.681 10.375 1.00 91.94 256 LYS A CA 1
ATOM 1845 C C . LYS A 1 256 ? -8.980 6.056 10.913 1.00 91.94 256 LYS A C 1
ATOM 1847 O O . LYS A 1 256 ? -8.092 5.212 10.869 1.00 91.94 256 LYS A O 1
ATOM 1852 N N . SER A 1 257 ? -8.812 7.280 11.412 1.00 92.19 257 SER A N 1
ATOM 1853 C CA . SER A 1 257 ? -7.553 7.781 11.969 1.00 92.19 257 SER A CA 1
ATOM 1854 C C . SER A 1 257 ? -7.800 8.928 12.960 1.00 92.19 257 SER A C 1
ATOM 1856 O O . SER A 1 257 ? -8.920 9.435 13.064 1.00 92.19 257 SER A O 1
ATOM 1858 N N . PHE A 1 258 ? -6.760 9.341 13.688 1.00 90.56 258 PHE A N 1
ATOM 1859 C CA . PHE A 1 258 ? -6.740 10.555 14.515 1.00 90.56 258 PHE A CA 1
ATOM 1860 C C . PHE A 1 258 ? -6.921 11.852 13.725 1.00 90.56 258 PHE A C 1
ATOM 1862 O O . PHE A 1 258 ? -7.429 12.834 14.268 1.00 90.56 258 PHE A O 1
ATOM 1869 N N . ALA A 1 259 ? -6.465 11.882 12.475 1.00 90.69 259 ALA A N 1
ATOM 1870 C CA . ALA A 1 259 ? -6.445 13.089 11.670 1.00 90.69 259 ALA A CA 1
ATOM 1871 C C . ALA A 1 259 ? -7.042 12.842 10.290 1.00 90.69 259 ALA A C 1
ATOM 1873 O O . ALA A 1 259 ? -7.075 11.728 9.775 1.00 90.69 259 ALA A O 1
ATOM 1874 N N . THR A 1 260 ? -7.491 13.932 9.683 1.00 91.44 260 THR A N 1
ATOM 1875 C CA . THR A 1 260 ? -7.786 13.976 8.257 1.00 91.44 260 THR A CA 1
ATOM 1876 C C . THR A 1 260 ? -6.952 15.080 7.628 1.00 91.44 260 THR A C 1
ATOM 1878 O O . THR A 1 260 ? -6.565 16.044 8.294 1.00 91.44 260 THR A O 1
ATOM 1881 N N . TYR A 1 261 ? -6.662 14.937 6.343 1.00 91.31 261 TYR A N 1
ATOM 1882 C CA . TYR A 1 261 ? -5.776 15.829 5.612 1.00 91.31 261 TYR A CA 1
ATOM 1883 C C . TYR A 1 261 ? -6.522 16.499 4.466 1.00 91.31 261 TYR A C 1
ATOM 1885 O O . TYR A 1 261 ? -7.513 15.991 3.945 1.00 91.31 261 TYR A O 1
ATOM 1893 N N . ARG A 1 262 ? -6.034 17.659 4.039 1.00 92.50 262 ARG A N 1
ATOM 1894 C CA . ARG A 1 262 ? -6.497 18.321 2.822 1.00 92.50 262 ARG A CA 1
ATOM 1895 C C . ARG A 1 262 ? -5.273 18.719 2.024 1.00 92.50 262 ARG A C 1
ATOM 1897 O O . ARG A 1 262 ? -4.433 19.469 2.519 1.00 92.50 262 ARG A O 1
ATOM 1904 N N . LEU A 1 263 ? -5.164 18.197 0.806 1.00 92.62 263 LEU A N 1
ATOM 1905 C CA . LEU A 1 263 ? -4.078 18.580 -0.088 1.00 92.62 263 LEU A CA 1
ATOM 1906 C C . LEU A 1 263 ? -4.214 20.057 -0.461 1.00 92.62 263 LEU A C 1
ATOM 1908 O O . LEU A 1 263 ? -5.321 20.593 -0.577 1.00 92.62 263 LEU A O 1
ATOM 1912 N N . ARG A 1 264 ? -3.083 20.732 -0.666 1.00 90.00 264 ARG A N 1
ATOM 1913 C CA . ARG A 1 264 ? -3.089 22.151 -1.023 1.00 90.00 264 ARG A CA 1
ATOM 1914 C C . ARG A 1 264 ? -3.795 22.328 -2.370 1.00 90.00 264 ARG A C 1
ATOM 1916 O O . ARG A 1 264 ? -3.404 21.728 -3.366 1.00 90.00 264 ARG A O 1
ATOM 1923 N N . GLY A 1 265 ? -4.837 23.158 -2.394 1.00 86.88 265 GLY A N 1
ATOM 1924 C CA . GLY A 1 265 ? -5.652 23.384 -3.593 1.00 86.88 265 GLY A CA 1
ATOM 1925 C C . GLY A 1 265 ? -6.741 22.333 -3.849 1.00 86.88 265 GLY A C 1
ATOM 1926 O O . GLY A 1 265 ? -7.356 22.375 -4.909 1.00 86.88 265 GLY A O 1
ATOM 1927 N N . SER A 1 266 ? -6.990 21.420 -2.905 1.00 91.81 266 SER A N 1
ATOM 1928 C CA . SER A 1 266 ? -8.147 20.514 -2.897 1.00 91.81 266 SER A CA 1
ATOM 1929 C C . SER A 1 266 ? -9.189 20.999 -1.887 1.00 91.81 266 SER A C 1
ATOM 1931 O O . SER A 1 266 ? -8.827 21.471 -0.811 1.00 91.81 266 SER A O 1
ATOM 1933 N N . SER A 1 267 ? -10.480 20.874 -2.201 1.00 88.56 267 SER A N 1
ATOM 1934 C CA . SER A 1 267 ? -11.568 21.017 -1.219 1.00 88.56 267 SER A CA 1
ATOM 1935 C C . SER A 1 267 ? -11.913 19.686 -0.534 1.00 88.56 267 SER A C 1
ATOM 1937 O O . SER A 1 267 ? -12.506 19.684 0.549 1.00 88.56 267 SER A O 1
ATOM 1939 N N . THR A 1 268 ? -11.495 18.565 -1.125 1.00 90.50 268 THR A N 1
ATOM 1940 C CA . THR A 1 268 ? -11.755 17.201 -0.664 1.00 90.50 268 THR A CA 1
ATOM 1941 C C . THR A 1 268 ? -10.908 16.859 0.562 1.00 90.50 268 THR A C 1
ATOM 1943 O O . THR A 1 268 ? -9.726 17.188 0.646 1.00 90.50 268 THR A O 1
ATOM 1946 N N . VAL A 1 269 ? -11.514 16.176 1.533 1.00 90.50 269 VAL A N 1
ATOM 1947 C CA . VAL A 1 269 ? -10.802 15.657 2.709 1.00 90.50 269 VAL A CA 1
ATOM 1948 C C . VAL A 1 269 ? -10.255 14.251 2.411 1.00 90.50 269 VAL A C 1
ATOM 1950 O O . VAL A 1 269 ? -10.944 13.430 1.801 1.00 90.50 269 VAL A O 1
ATOM 1953 N N . TYR A 1 270 ? -9.041 13.972 2.862 1.00 91.25 270 TYR A N 1
ATOM 1954 C CA . TYR A 1 270 ? -8.332 12.700 2.748 1.00 91.25 270 TYR A CA 1
ATOM 1955 C C . TYR A 1 270 ? -8.250 12.073 4.142 1.00 91.25 270 TYR A C 1
ATOM 1957 O O . TYR A 1 270 ? -8.007 12.778 5.121 1.00 91.25 270 TYR A O 1
ATOM 1965 N N . GLU A 1 271 ? -8.507 10.775 4.250 1.00 85.75 271 GLU A N 1
ATOM 1966 C CA . GLU A 1 271 ? -8.685 10.080 5.536 1.00 85.75 271 GLU A CA 1
ATOM 1967 C C . GLU A 1 271 ? -7.602 9.031 5.813 1.00 85.75 271 GLU A C 1
ATOM 1969 O O . GLU A 1 271 ? -7.488 8.584 6.951 1.00 85.75 271 GLU A O 1
ATOM 1974 N N . LEU A 1 272 ? -6.849 8.639 4.780 1.00 81.62 272 LEU A N 1
ATOM 1975 C CA . LEU A 1 272 ? -5.813 7.604 4.776 1.00 81.62 272 LEU A CA 1
ATOM 1976 C C . LEU A 1 272 ? -4.698 7.983 3.796 1.00 81.62 272 LEU A C 1
ATOM 1978 O O . LEU A 1 272 ? -5.047 8.548 2.726 1.00 81.62 272 LEU A O 1
#

Mean predicted aligned error: 6.26 Å

Foldseek 3Di:
DLLVLLLVLLLLLQLLLLLLVLLLLCLLQLQDDCVQCVVLSVPQGRVVSSVVRRVVLSVVQVVLVPDPLQQFLPDPDCNSRRCNLVSNLVSLVVSLVVLVVCLVQCVLQGDPLSNVLSVQLSVLSVVLSVLSVVLSVCSSVPVPDDCPVSVVSNVCSSVSNNVSSVVSRDHRDDDDDQDPDDPDPDPDPDDDDDDDDPPDDPVVLVVCVVVVNNVVSVVCVVPHDDDDDDAHHPNADQQRVVCVVPVGTNNVNVRRHPDWDARVPHPDIRRD

pLDDT: mean 90.13, std 9.84, range [50.88, 98.75]

Radius of gyration: 25.1 Å; Cα contacts (8 Å, |Δi|>4): 327; chains: 1; bounding box: 65×42×72 Å

Solvent-accessible surface area (backbone atoms only — not comparable to full-atom values): 15130 Å² total; per-residue (Å²): 116,69,70,62,30,29,44,51,18,11,44,55,19,14,45,49,33,15,49,45,51,51,49,51,44,41,61,56,28,39,66,55,45,68,88,83,29,43,70,12,47,40,66,65,37,32,51,51,41,20,63,63,38,23,62,60,34,27,49,52,36,54,54,50,71,68,41,86,88,49,67,65,60,80,47,64,69,46,45,72,30,46,46,31,58,62,27,37,27,52,26,29,46,51,44,19,50,50,40,47,51,45,50,71,34,35,60,52,46,40,56,74,80,45,51,61,35,47,50,53,30,22,51,46,18,43,51,26,22,51,52,30,48,52,46,52,49,48,39,64,77,43,67,87,58,84,35,61,66,54,43,51,49,48,54,49,27,61,48,44,46,52,51,47,40,61,69,47,50,66,78,66,49,76,80,79,74,87,70,83,83,76,80,76,88,70,83,69,96,63,94,81,87,88,85,86,65,88,94,70,51,73,64,60,51,52,53,33,32,76,71,61,74,30,62,68,60,44,51,46,55,73,77,51,85,80,76,94,74,90,77,66,50,72,86,48,65,58,25,50,54,49,24,68,75,68,77,41,49,23,46,75,71,66,42,61,49,94,61,72,46,63,49,69,86,35,93,59,80,36,60,103